Protein AF-A0A7S3PHR3-F1 (afdb_monomer_lite)

Organism: NCBI:txid215587

Radius of gyration: 32.88 Å; chains: 1; bounding box: 65×72×123 Å

Sequence (255 aa):
VNKTEEPANAVTTTEKSPSTEQEEEAPETETISIPSVSIEFPTEGMAVADTFEVKLQILTDENITRFKKLFDNAFMCLSMDDAPSTCWPIFEERYFPKFSNVQPGAHRLIAELSHPNDGTIIKGTSFGIRNFWVHDKTEGLVPMNLVDPSDGSTAFSEEMMKSVEEQRVIQDSEEDQRLETVQRTTREPSKSQVILHIAVNGESQTLPIFKDDDYTLKAADFCYENKIRESSCVDQVLKQINNEWGKKPQLEFIS

pLDDT: mean 75.47, std 21.48, range [36.22, 97.88]

Foldseek 3Di:
DDDDDDDDDDDDDDDDDDDPPPPPPPPDPPPADQKAKEWPPPAAAAEDAQKDFIDMDIDGPDDPVVCCVQCVQKWKWKDKPPPDTDTDRPPPPPDGPMGHRHDFDKMKMWIFMAHRPPRHTDPPSTPDIGIYGYDDPPPDDDDPPPDPPPPDDPPDDPVVVPPPPPPPPPDPDPDPPDDPDPDDDDDDDPFDKDWDFDQDPNHTDTQIDGPPDDLQVSQVVVCVVSVPPDPCSSVVSVVSVCVVVVPDDPPDPPD

Structure (mmCIF, N/CA/C/O backbone):
data_AF-A0A7S3PHR3-F1
#
_entry.id   AF-A0A7S3PHR3-F1
#
loop_
_atom_site.group_PDB
_atom_site.id
_atom_site.type_symbol
_atom_site.label_atom_id
_atom_site.label_alt_id
_atom_site.label_comp_id
_atom_site.label_asym_id
_atom_site.label_entity_id
_atom_site.label_seq_id
_atom_site.pdbx_PDB_ins_code
_atom_site.Cartn_x
_atom_site.Cartn_y
_atom_site.Cartn_z
_atom_site.occupancy
_atom_site.B_iso_or_equiv
_atom_site.auth_seq_id
_atom_site.auth_comp_id
_atom_site.auth_asym_id
_atom_site.auth_atom_id
_atom_site.pdbx_PDB_model_num
ATOM 1 N N . VAL A 1 1 ? -10.220 -37.895 74.918 1.00 40.97 1 VAL 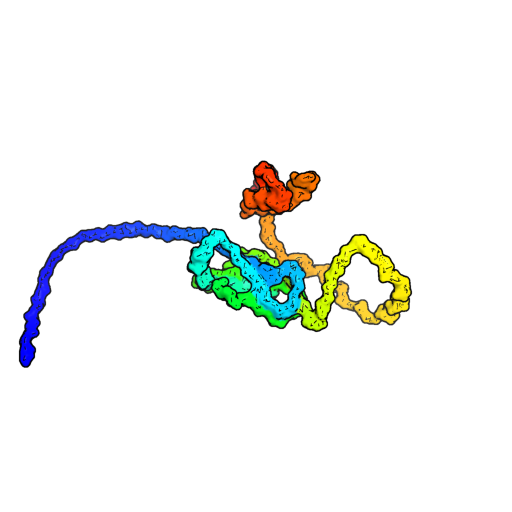A N 1
ATOM 2 C CA . VAL A 1 1 ? -10.239 -36.532 75.497 1.00 40.97 1 VAL A CA 1
ATOM 3 C C . VAL A 1 1 ? -11.149 -35.702 74.617 1.00 40.97 1 VAL A C 1
ATOM 5 O O . VAL A 1 1 ? -10.859 -35.686 73.434 1.00 40.97 1 VAL A O 1
ATOM 8 N N . ASN A 1 2 ? -12.194 -35.085 75.185 1.00 39.31 2 ASN A N 1
ATOM 9 C CA . ASN A 1 2 ? -13.110 -34.100 74.572 1.00 39.31 2 ASN A CA 1
ATOM 10 C C . ASN A 1 2 ? -13.902 -34.588 73.317 1.00 39.31 2 ASN A C 1
ATOM 12 O O . ASN A 1 2 ? -13.315 -35.120 72.387 1.00 39.31 2 ASN A O 1
ATOM 16 N N . LYS A 1 3 ? -15.244 -34.548 73.217 1.00 42.31 3 LYS A N 1
ATOM 17 C CA . LYS A 1 3 ? -16.308 -33.819 73.951 1.00 42.31 3 LYS A CA 1
ATOM 18 C C . LYS A 1 3 ? -16.268 -32.304 73.659 1.00 42.31 3 LYS A C 1
ATOM 20 O O . LYS A 1 3 ? -15.319 -31.660 74.086 1.00 42.31 3 LYS A O 1
ATOM 25 N N . THR A 1 4 ? -17.220 -31.684 72.957 1.00 42.06 4 THR A N 1
ATOM 26 C CA . THR A 1 4 ? -18.375 -32.236 72.201 1.00 42.06 4 THR A CA 1
ATOM 27 C C . THR A 1 4 ? -18.646 -31.309 70.983 1.00 42.06 4 THR A C 1
ATOM 29 O O . THR A 1 4 ? -17.664 -31.055 70.298 1.00 42.06 4 THR A O 1
ATOM 32 N N . GLU A 1 5 ? -19.799 -30.744 70.579 1.00 42.31 5 GLU A N 1
ATOM 33 C CA . GLU A 1 5 ? -21.231 -30.701 70.976 1.00 42.31 5 GLU A CA 1
ATOM 34 C C . GLU A 1 5 ? -22.029 -30.231 69.716 1.00 42.31 5 GLU A C 1
ATOM 36 O O . GLU A 1 5 ? -21.463 -29.515 68.891 1.00 42.31 5 GLU A O 1
ATOM 41 N N . GLU A 1 6 ? -23.305 -30.605 69.537 1.00 42.66 6 GLU A N 1
ATOM 42 C CA . GLU A 1 6 ? -24.236 -29.962 68.566 1.00 42.66 6 GLU A CA 1
ATOM 43 C C . GLU A 1 6 ? -24.976 -28.809 69.292 1.00 42.66 6 GLU A C 1
ATOM 45 O O . GLU A 1 6 ? -25.065 -28.869 70.524 1.00 42.66 6 GLU A O 1
ATOM 50 N N . PRO A 1 7 ? -25.495 -27.759 68.614 1.00 56.81 7 PRO A N 1
ATOM 51 C CA . PRO A 1 7 ? -26.847 -27.885 68.041 1.00 56.81 7 PRO A CA 1
ATOM 52 C C . PRO A 1 7 ? -27.133 -27.032 66.782 1.00 56.81 7 PRO A C 1
ATOM 54 O O . PRO A 1 7 ? -26.445 -26.058 66.472 1.00 56.81 7 PRO A O 1
ATOM 57 N N . ALA A 1 8 ? -28.247 -27.335 66.113 1.00 47.81 8 ALA A N 1
ATOM 58 C CA . ALA A 1 8 ? -28.900 -26.419 65.176 1.00 47.81 8 ALA A CA 1
ATOM 59 C C . ALA A 1 8 ? -29.393 -25.111 65.839 1.00 47.81 8 ALA A C 1
ATOM 61 O O . ALA A 1 8 ? -29.715 -25.076 67.028 1.00 47.81 8 ALA A O 1
ATOM 62 N N . ASN A 1 9 ? -29.569 -24.056 65.036 1.00 50.53 9 ASN A N 1
ATOM 63 C CA . ASN A 1 9 ? -30.457 -22.942 65.373 1.00 50.53 9 ASN A CA 1
ATOM 64 C C . ASN A 1 9 ? -31.146 -22.404 64.106 1.00 50.53 9 ASN A C 1
ATOM 66 O O . ASN A 1 9 ? -30.584 -22.479 63.014 1.00 50.53 9 ASN A O 1
ATOM 70 N N . ALA A 1 10 ? -32.369 -21.901 64.252 1.00 43.56 10 ALA A N 1
ATOM 71 C CA . ALA A 1 10 ? -33.203 -21.397 63.157 1.00 43.56 10 ALA A CA 1
ATOM 72 C C . ALA A 1 10 ? -33.505 -19.896 63.354 1.00 43.56 10 ALA A C 1
ATOM 74 O O . ALA A 1 10 ? -32.878 -19.257 64.194 1.00 43.56 10 ALA A O 1
ATOM 75 N N . VAL A 1 11 ? -34.532 -19.390 62.651 1.00 44.72 11 VAL A N 1
ATOM 76 C CA . VAL A 1 11 ? -35.142 -18.043 62.768 1.00 44.72 11 VAL A CA 1
ATOM 77 C C . VAL A 1 11 ? -34.376 -16.922 62.037 1.00 44.72 11 VAL A C 1
ATOM 79 O O . VAL A 1 11 ? -33.156 -16.888 62.113 1.00 44.72 11 VAL A O 1
ATOM 82 N N . THR A 1 12 ? -34.967 -15.908 61.377 1.00 38.94 12 THR A N 1
ATOM 83 C CA . THR A 1 12 ? -36.243 -15.635 60.635 1.00 38.94 12 THR A CA 1
ATOM 84 C C . THR A 1 12 ? -36.097 -14.187 60.085 1.00 38.94 12 THR A C 1
ATOM 86 O O . THR A 1 12 ? -35.258 -13.456 60.607 1.00 38.94 12 THR A O 1
ATOM 89 N N . THR A 1 13 ? -36.966 -13.717 59.162 1.00 38.09 13 THR A N 1
ATOM 90 C CA . THR A 1 13 ? -37.233 -12.274 58.837 1.00 38.09 13 THR A CA 1
ATOM 91 C C . THR A 1 13 ? -36.079 -11.481 58.175 1.00 38.09 13 THR A C 1
ATOM 93 O O . THR A 1 13 ? -34.918 -11.725 58.462 1.00 38.09 13 THR A O 1
ATOM 96 N N . THR A 1 14 ? -36.282 -10.494 57.290 1.00 36.34 14 THR A N 1
ATOM 97 C CA . THR A 1 14 ? -37.397 -10.107 56.385 1.00 36.34 14 THR A CA 1
ATOM 98 C C . THR A 1 14 ? -36.837 -9.142 55.328 1.00 36.34 14 THR A C 1
ATOM 100 O O . THR A 1 14 ? -35.841 -8.489 55.612 1.00 36.34 14 THR A O 1
ATOM 103 N N . GLU A 1 15 ? -37.576 -8.926 54.225 1.00 39.03 15 GLU A N 1
ATOM 104 C CA . GLU A 1 15 ? -37.559 -7.663 53.443 1.00 39.03 15 GLU A CA 1
ATOM 105 C C . GLU A 1 15 ? -36.224 -7.282 52.724 1.00 39.03 15 GLU A C 1
ATOM 107 O O . GLU A 1 15 ? -35.173 -7.842 52.997 1.00 39.03 15 GLU A O 1
ATOM 112 N N . LYS A 1 16 ? -36.155 -6.353 51.751 1.00 36.22 16 LYS A N 1
ATOM 113 C CA . LYS A 1 16 ? -37.129 -5.852 50.748 1.00 36.22 16 LYS A CA 1
ATOM 114 C C . LYS A 1 16 ? -36.429 -4.873 49.798 1.00 36.22 16 LYS A C 1
ATOM 116 O O . LYS A 1 16 ? -35.860 -3.897 50.274 1.00 36.22 16 LYS A O 1
ATOM 121 N N . SER A 1 17 ? -36.619 -5.060 48.486 1.00 46.22 17 SER A N 1
ATOM 122 C CA . SER A 1 17 ? -36.228 -4.112 47.421 1.00 46.22 17 SER A CA 1
ATOM 123 C C . SER A 1 17 ? -34.711 -3.834 47.283 1.00 46.22 17 SER A C 1
ATOM 125 O O . SER A 1 17 ? -33.935 -4.189 48.168 1.00 46.22 17 SER A O 1
ATOM 127 N N . PRO A 1 18 ? -34.269 -3.185 46.186 1.00 45.28 18 PRO A N 1
ATOM 128 C CA . PRO A 1 18 ? -35.003 -2.867 44.960 1.00 45.28 18 PRO A CA 1
ATOM 129 C C . PRO A 1 18 ? -34.651 -3.796 43.789 1.00 45.28 18 PRO A C 1
ATOM 131 O O . PRO A 1 18 ? -33.534 -4.288 43.664 1.00 45.28 18 PRO A O 1
ATOM 134 N N . SER A 1 19 ? -35.604 -3.966 42.874 1.00 43.66 19 SER A N 1
ATOM 135 C CA . SER A 1 19 ? -35.285 -4.262 41.481 1.00 43.66 19 SER A CA 1
ATOM 136 C C . SER A 1 19 ? -34.723 -2.987 40.857 1.00 43.66 19 SER A C 1
ATOM 138 O O . SER A 1 19 ? -35.486 -2.085 40.515 1.00 43.66 19 SER A O 1
ATOM 140 N N . THR A 1 20 ? -33.400 -2.885 40.748 1.00 42.62 20 THR A N 1
ATOM 141 C CA . THR A 1 20 ? -32.795 -1.890 39.860 1.00 42.62 20 THR A CA 1
ATOM 142 C C . THR A 1 20 ? -33.122 -2.309 38.435 1.00 42.62 20 THR A C 1
ATOM 144 O O . THR A 1 20 ? -32.567 -3.287 37.938 1.00 42.62 20 THR A O 1
ATOM 147 N N . GLU A 1 21 ? -34.025 -1.581 37.785 1.00 47.12 21 GLU A N 1
ATOM 148 C CA . GLU A 1 21 ? -34.061 -1.541 36.328 1.00 47.12 21 GLU A CA 1
ATOM 149 C C . GLU A 1 21 ? -32.729 -0.923 35.892 1.00 47.12 21 GLU A C 1
ATOM 151 O O . GLU A 1 21 ? -32.537 0.289 35.969 1.00 47.12 21 GLU A O 1
ATOM 156 N N . GLN A 1 22 ? -31.762 -1.772 35.531 1.00 42.81 22 GLN A N 1
ATOM 157 C CA . GLN A 1 22 ? -30.646 -1.315 34.719 1.00 42.81 22 GLN A CA 1
ATOM 158 C C . GLN A 1 22 ? -31.239 -0.974 33.361 1.00 42.81 22 GLN A C 1
ATOM 160 O O . GLN A 1 22 ? -31.569 -1.863 32.580 1.00 42.81 22 GLN A O 1
ATOM 165 N N . GLU A 1 23 ? -31.417 0.323 33.140 1.00 51.56 23 GLU A N 1
ATOM 166 C CA . GLU A 1 23 ? -31.621 0.899 31.823 1.00 51.56 23 GLU A CA 1
ATOM 167 C C . GLU A 1 23 ? -30.463 0.405 30.948 1.00 51.56 23 GLU A C 1
ATOM 169 O O . GLU A 1 23 ? -29.298 0.729 31.186 1.00 51.56 23 GLU A O 1
ATOM 174 N N . GLU A 1 24 ? -30.776 -0.517 30.036 1.00 52.16 24 GLU A N 1
ATOM 175 C CA . GLU A 1 24 ? -29.801 -1.161 29.161 1.00 52.16 24 GLU A CA 1
ATOM 176 C C . GLU A 1 24 ? -29.388 -0.130 28.109 1.00 52.16 24 GLU A C 1
ATOM 178 O O . GLU A 1 24 ? -29.974 -0.062 27.028 1.00 52.16 24 GLU A O 1
ATOM 183 N N . GLU A 1 25 ? -28.421 0.722 28.472 1.00 50.22 25 GLU A N 1
ATOM 184 C CA . GLU A 1 25 ? -27.743 1.634 27.553 1.00 50.22 25 GLU A CA 1
ATOM 185 C C . GLU A 1 25 ? -27.244 0.808 26.365 1.00 50.22 25 GLU A C 1
ATOM 187 O O . GLU A 1 25 ? -26.255 0.074 26.460 1.00 50.22 25 GLU A O 1
ATOM 192 N N . ALA A 1 26 ? -27.983 0.887 25.254 1.00 52.28 26 ALA A N 1
ATOM 193 C CA . ALA A 1 26 ? -27.631 0.204 24.024 1.00 52.28 26 ALA A CA 1
ATOM 194 C C . ALA A 1 26 ? -26.200 0.626 23.665 1.00 52.28 26 ALA A C 1
ATOM 196 O O . ALA A 1 26 ? -25.944 1.831 23.607 1.00 52.28 26 ALA A O 1
ATOM 197 N N . PRO A 1 27 ? -25.267 -0.327 23.478 1.00 56.09 27 PRO A N 1
ATOM 198 C CA . PRO A 1 27 ? -23.844 -0.025 23.471 1.00 56.09 27 PRO A CA 1
ATOM 199 C C . PRO A 1 27 ? -23.550 1.029 22.411 1.00 56.09 27 PRO A C 1
ATOM 201 O O . PRO A 1 27 ? -23.819 0.795 21.229 1.00 56.09 27 PRO A O 1
ATOM 204 N N . GLU A 1 28 ? -23.022 2.183 22.840 1.00 51.31 28 GLU A N 1
ATOM 205 C CA . GLU A 1 28 ? -22.656 3.268 21.933 1.00 51.31 28 GLU A CA 1
ATOM 206 C C . GLU A 1 28 ? -21.732 2.698 20.859 1.00 51.31 28 GLU A C 1
ATOM 208 O O . GLU A 1 28 ? -20.619 2.247 21.138 1.00 51.31 28 GLU A O 1
ATOM 213 N N . THR A 1 29 ? -22.220 2.651 19.619 1.00 50.69 29 THR A N 1
ATOM 214 C CA . THR A 1 29 ? -21.484 2.041 18.517 1.00 50.69 29 THR A CA 1
ATOM 215 C C . THR A 1 29 ? -20.348 2.976 18.124 1.00 50.69 29 THR A C 1
ATOM 217 O O . THR A 1 29 ? -20.534 3.822 17.249 1.00 50.69 29 THR A O 1
ATOM 220 N N . GLU A 1 30 ? -19.197 2.852 18.797 1.00 59.78 30 GLU A N 1
ATOM 221 C CA . GLU A 1 30 ? -17.991 3.633 18.514 1.00 59.78 30 GLU A CA 1
ATOM 222 C C . GLU A 1 30 ? -17.688 3.580 17.008 1.00 59.78 30 GLU A C 1
ATOM 224 O O . GLU A 1 30 ? -17.259 2.555 16.472 1.00 59.78 30 GLU A O 1
ATOM 229 N N . THR A 1 31 ? -17.915 4.694 16.309 1.00 64.06 31 THR A N 1
ATOM 230 C CA . THR A 1 31 ? -17.649 4.820 14.874 1.00 64.06 31 THR A CA 1
ATOM 231 C C . THR A 1 31 ? -16.149 5.000 14.654 1.00 64.06 31 THR A C 1
ATOM 233 O O . THR A 1 31 ? -15.659 6.116 14.485 1.00 64.06 31 THR A O 1
ATOM 236 N N . ILE A 1 32 ? -15.415 3.893 14.727 1.00 70.12 32 ILE A N 1
ATOM 237 C CA . ILE A 1 32 ? -13.966 3.825 14.517 1.00 70.12 32 ILE A CA 1
ATOM 238 C C . ILE A 1 32 ? -13.649 4.182 13.055 1.00 70.12 32 ILE A C 1
ATOM 240 O O . ILE A 1 32 ? -14.209 3.576 12.139 1.00 70.12 32 ILE A O 1
ATOM 244 N N . SER A 1 33 ? -12.741 5.141 12.831 1.00 82.69 33 SER A N 1
ATOM 245 C CA . SER A 1 33 ? -12.243 5.446 11.478 1.00 82.69 33 SER A CA 1
ATOM 246 C C . SER A 1 33 ? -11.447 4.250 10.944 1.00 82.69 33 SER A C 1
ATOM 248 O O . SER A 1 33 ? -10.570 3.724 11.636 1.00 82.69 33 SER A O 1
ATOM 250 N N . ILE A 1 34 ? -11.755 3.792 9.727 1.00 85.75 34 ILE A N 1
ATOM 251 C CA . ILE A 1 34 ? -11.068 2.642 9.129 1.00 85.75 34 ILE A CA 1
ATOM 252 C C . ILE A 1 34 ? -9.675 3.098 8.652 1.00 85.75 34 ILE A C 1
ATOM 254 O O . ILE A 1 34 ? -9.594 3.961 7.777 1.00 85.75 34 ILE A O 1
ATOM 258 N N . PRO A 1 35 ? -8.577 2.530 9.186 1.00 92.38 35 PRO A N 1
ATOM 259 C CA . PRO A 1 35 ? -7.219 2.865 8.763 1.00 92.38 35 PRO A CA 1
ATOM 260 C C . PRO A 1 35 ? -6.962 2.429 7.316 1.00 92.38 35 PRO A C 1
ATOM 262 O O . PRO A 1 35 ? -7.515 1.432 6.850 1.00 92.38 35 PRO A O 1
ATOM 265 N N . SER A 1 36 ? -6.051 3.116 6.630 1.00 93.31 36 SER A N 1
ATOM 266 C CA . SER A 1 36 ? -5.542 2.688 5.321 1.00 93.31 36 SER A CA 1
ATOM 267 C C . SER A 1 36 ? -4.054 2.344 5.375 1.00 93.31 36 SER A C 1
ATOM 269 O O . SER A 1 36 ? -3.326 2.806 6.254 1.00 93.31 36 SER A O 1
ATOM 271 N N . VAL A 1 37 ? -3.596 1.502 4.451 1.00 94.31 37 VAL A N 1
ATOM 272 C CA . VAL A 1 37 ? -2.201 1.067 4.332 1.00 94.31 37 VAL A CA 1
ATOM 273 C C . VAL A 1 37 ? -1.638 1.449 2.966 1.00 94.31 37 VAL A C 1
ATOM 275 O O . VAL A 1 37 ? -2.200 1.121 1.923 1.00 94.31 37 VAL A O 1
ATOM 278 N N . SER A 1 38 ? -0.511 2.152 2.988 1.00 93.81 38 SER A N 1
ATOM 279 C CA . SER A 1 38 ? 0.248 2.606 1.825 1.00 93.81 38 SER A CA 1
ATOM 280 C C . SER A 1 38 ? 1.579 1.860 1.733 1.00 93.81 38 SER A C 1
ATOM 282 O O . SER A 1 38 ? 2.124 1.407 2.742 1.00 93.81 38 SER A O 1
ATOM 284 N N . ILE A 1 39 ? 2.116 1.733 0.521 1.00 95.06 39 ILE A N 1
ATOM 285 C CA . ILE A 1 39 ? 3.397 1.074 0.248 1.00 95.06 39 ILE A CA 1
ATOM 286 C C . ILE A 1 39 ? 4.431 2.148 -0.115 1.00 95.06 39 ILE A C 1
ATOM 288 O O . ILE A 1 39 ? 4.428 2.677 -1.227 1.00 95.06 39 ILE A O 1
ATOM 292 N N . GLU A 1 40 ? 5.331 2.452 0.821 1.00 94.00 40 GLU A N 1
ATOM 293 C CA . GLU A 1 40 ? 6.411 3.436 0.644 1.00 94.00 40 GLU A CA 1
ATOM 294 C C . GLU A 1 40 ? 7.542 2.925 -0.261 1.00 94.00 40 GLU A C 1
ATOM 296 O O . GLU A 1 40 ? 8.196 3.712 -0.946 1.00 94.00 40 GLU A O 1
ATOM 301 N N . PHE A 1 41 ? 7.817 1.616 -0.225 1.00 94.69 41 PHE A N 1
ATOM 302 C CA . PHE A 1 41 ? 8.864 0.989 -1.032 1.00 94.69 41 PHE A CA 1
ATOM 303 C C . PHE A 1 41 ? 8.402 -0.372 -1.582 1.00 94.69 41 PHE A C 1
ATOM 305 O O . PHE A 1 41 ? 7.922 -1.181 -0.781 1.00 94.69 41 PHE A O 1
ATOM 312 N N . PRO A 1 42 ? 8.607 -0.685 -2.882 1.00 96.19 42 PRO A N 1
ATOM 313 C CA . PRO A 1 42 ? 9.223 0.169 -3.916 1.00 96.19 42 PRO A CA 1
ATOM 314 C C . PRO A 1 42 ? 8.432 1.459 -4.213 1.00 96.19 42 PRO A C 1
ATOM 316 O O . PRO A 1 42 ? 7.351 1.658 -3.659 1.00 96.19 42 PRO A O 1
ATOM 319 N N . THR A 1 43 ? 8.965 2.346 -5.059 1.00 94.19 43 THR A N 1
ATOM 320 C CA . THR A 1 43 ? 8.249 3.533 -5.577 1.00 94.19 43 THR A CA 1
ATOM 321 C C . THR A 1 43 ? 7.676 3.272 -6.977 1.00 94.19 43 THR A C 1
ATOM 323 O O . THR A 1 43 ? 8.001 2.268 -7.608 1.00 94.19 43 THR A O 1
ATOM 326 N N . GLU A 1 44 ? 6.719 4.086 -7.440 1.00 94.81 44 GLU A N 1
ATOM 327 C CA . GLU A 1 44 ? 5.917 3.719 -8.619 1.00 94.81 44 GLU A CA 1
ATOM 328 C C . GLU A 1 44 ? 6.740 3.715 -9.910 1.00 94.81 44 GLU A C 1
ATOM 330 O O . GLU A 1 44 ? 7.470 4.662 -10.192 1.00 94.81 44 GLU A O 1
ATOM 335 N N . GLY A 1 45 ? 6.663 2.612 -10.661 1.00 93.19 45 GLY A N 1
ATOM 336 C CA . GLY A 1 45 ? 7.505 2.364 -11.832 1.00 93.19 45 GLY A CA 1
ATOM 337 C C . GLY A 1 45 ? 8.972 2.028 -11.521 1.00 93.19 45 GLY A C 1
ATOM 338 O O . GLY A 1 45 ? 9.743 1.815 -12.454 1.00 93.19 45 GLY A O 1
ATOM 339 N N . MET A 1 46 ? 9.380 1.952 -10.248 1.00 93.88 46 MET A N 1
ATOM 340 C CA . MET A 1 46 ? 10.766 1.668 -9.854 1.00 93.88 46 MET A CA 1
ATOM 341 C C . MET A 1 46 ? 11.223 0.271 -10.294 1.00 93.88 46 MET A C 1
ATOM 343 O O . MET A 1 46 ? 10.484 -0.701 -10.147 1.00 93.88 46 MET A O 1
ATOM 347 N N . ALA A 1 47 ? 12.475 0.158 -10.743 1.00 94.94 47 ALA A N 1
ATOM 348 C CA . ALA A 1 47 ? 13.163 -1.121 -10.896 1.00 94.94 47 ALA A CA 1
ATOM 349 C C . ALA A 1 47 ? 13.860 -1.539 -9.585 1.00 94.94 47 ALA A C 1
ATOM 351 O O . ALA A 1 47 ? 14.573 -0.739 -8.974 1.00 94.94 47 ALA A O 1
ATOM 352 N N . VAL A 1 48 ? 13.686 -2.795 -9.171 1.00 95.69 48 VAL A N 1
ATOM 353 C CA . VAL A 1 48 ? 14.346 -3.415 -8.008 1.00 95.69 48 VAL A CA 1
ATOM 354 C C . VAL A 1 48 ? 14.985 -4.755 -8.380 1.00 95.69 48 VAL A C 1
ATOM 356 O O . VAL A 1 48 ? 14.659 -5.351 -9.405 1.00 95.69 48 VAL A O 1
ATOM 359 N N . ALA A 1 49 ? 15.899 -5.241 -7.541 1.00 95.25 49 ALA A N 1
ATOM 360 C CA . ALA A 1 49 ? 16.454 -6.586 -7.671 1.00 95.25 49 ALA A CA 1
ATOM 361 C C . ALA A 1 49 ? 15.418 -7.659 -7.290 1.00 95.25 49 ALA A C 1
ATOM 363 O O . ALA A 1 49 ? 14.473 -7.379 -6.557 1.00 95.25 49 ALA A O 1
ATOM 364 N N . ASP A 1 50 ? 15.656 -8.913 -7.685 1.00 94.94 50 ASP A N 1
ATOM 365 C CA . ASP A 1 50 ? 14.797 -10.079 -7.392 1.00 94.94 50 ASP A CA 1
ATOM 366 C C . ASP A 1 50 ? 14.543 -10.379 -5.898 1.00 94.94 50 ASP A C 1
ATOM 368 O O . ASP A 1 50 ? 13.757 -11.264 -5.550 1.00 94.94 50 ASP A O 1
ATOM 372 N N . THR A 1 51 ? 15.257 -9.683 -5.015 1.00 95.19 51 THR A N 1
ATOM 373 C CA . THR A 1 51 ? 15.249 -9.857 -3.568 1.00 95.19 51 THR A CA 1
ATOM 374 C C . THR A 1 51 ? 15.205 -8.484 -2.912 1.00 95.19 51 THR A C 1
ATOM 376 O O . THR A 1 51 ? 16.210 -7.772 -2.878 1.00 95.19 51 THR A O 1
ATOM 379 N N . PHE A 1 52 ? 14.042 -8.114 -2.380 1.00 95.12 52 PHE A N 1
ATOM 380 C CA . PHE A 1 52 ? 13.767 -6.783 -1.843 1.00 95.12 52 PHE A CA 1
ATOM 381 C C . PHE A 1 52 ? 12.862 -6.849 -0.607 1.00 95.12 52 PHE A C 1
ATOM 383 O O . PHE A 1 52 ? 12.130 -7.813 -0.387 1.00 95.12 52 PHE A O 1
ATOM 390 N N . GLU A 1 53 ? 12.930 -5.811 0.217 1.00 95.44 53 GLU A N 1
ATOM 391 C CA . GLU A 1 53 ? 12.071 -5.615 1.387 1.00 95.44 53 GLU A CA 1
ATOM 392 C C . GLU A 1 53 ? 11.015 -4.565 1.046 1.00 95.44 53 GLU A C 1
ATOM 394 O O . GLU A 1 53 ? 11.345 -3.542 0.452 1.00 95.44 53 GLU A O 1
ATOM 399 N N . VAL A 1 54 ? 9.756 -4.808 1.404 1.00 94.62 54 VAL A N 1
ATOM 400 C CA . VAL A 1 54 ? 8.642 -3.876 1.203 1.00 94.62 54 VAL A CA 1
ATOM 401 C C . VAL A 1 54 ? 8.489 -3.002 2.444 1.00 94.62 54 VAL A C 1
ATOM 403 O O . VAL A 1 54 ? 8.482 -3.504 3.569 1.00 94.62 54 VAL A O 1
ATOM 406 N N . LYS A 1 55 ? 8.339 -1.689 2.246 1.00 93.31 55 LYS A N 1
ATOM 407 C CA . LYS A 1 55 ? 8.032 -0.746 3.332 1.00 93.31 55 LYS A CA 1
ATOM 408 C C . LYS A 1 55 ? 6.583 -0.315 3.253 1.00 93.31 55 LYS A C 1
ATOM 410 O O . LYS A 1 55 ? 6.099 0.031 2.177 1.00 93.31 55 LYS A O 1
ATOM 415 N N . LEU A 1 56 ? 5.923 -0.330 4.403 1.00 92.06 56 LEU A N 1
ATOM 416 C CA . LEU A 1 56 ? 4.503 -0.056 4.548 1.00 92.06 56 LEU A CA 1
ATOM 417 C C . LEU A 1 56 ? 4.292 1.040 5.587 1.00 92.06 56 LEU A C 1
ATOM 419 O O . LEU A 1 56 ? 4.977 1.075 6.608 1.00 92.06 56 LEU A O 1
ATOM 423 N N . GLN A 1 57 ? 3.307 1.890 5.334 1.00 91.31 57 GLN A N 1
ATOM 424 C CA . GLN A 1 57 ? 2.882 2.966 6.217 1.00 91.31 57 GLN A CA 1
ATOM 425 C C . GLN A 1 57 ? 1.384 2.814 6.471 1.00 91.31 57 GLN A C 1
ATOM 427 O O . GLN A 1 57 ? 0.623 2.600 5.530 1.00 91.31 57 GLN A O 1
ATOM 432 N N . ILE A 1 58 ? 0.951 2.924 7.727 1.00 91.81 58 ILE A N 1
ATOM 433 C CA . ILE A 1 58 ? -0.476 2.988 8.063 1.00 91.81 58 ILE A CA 1
ATOM 434 C C . ILE A 1 58 ? -0.861 4.444 8.290 1.00 91.81 58 ILE A C 1
ATOM 436 O O . ILE A 1 58 ? -0.217 5.151 9.064 1.00 91.81 58 ILE A O 1
ATOM 440 N N . LEU A 1 59 ? -1.927 4.862 7.618 1.00 91.31 59 LEU A N 1
ATOM 441 C CA . LEU A 1 59 ? -2.549 6.170 7.732 1.00 91.31 59 LEU A CA 1
ATOM 442 C C . LEU A 1 59 ? -3.854 6.012 8.519 1.00 91.31 59 LEU A C 1
ATOM 444 O O . LEU A 1 59 ? -4.722 5.216 8.151 1.00 91.31 59 LEU A O 1
ATOM 448 N N . THR A 1 60 ? -3.982 6.742 9.624 1.00 90.56 60 THR A N 1
ATOM 449 C CA . THR A 1 60 ? -5.171 6.725 10.482 1.00 90.56 60 THR A CA 1
ATOM 450 C C . THR A 1 60 ? -5.306 8.046 11.233 1.00 90.56 60 THR A C 1
ATOM 452 O O . THR A 1 60 ? -4.306 8.619 11.667 1.00 90.56 60 THR A O 1
ATOM 455 N N . ASP A 1 61 ? -6.544 8.509 11.398 1.00 89.44 61 ASP A N 1
ATOM 456 C CA . ASP A 1 61 ? -6.883 9.709 12.177 1.00 89.44 61 ASP A CA 1
ATOM 457 C C . ASP A 1 61 ? -6.932 9.422 13.691 1.00 89.44 61 ASP A C 1
ATOM 459 O O . ASP A 1 61 ? -6.988 10.334 14.518 1.00 89.44 61 ASP A O 1
ATOM 463 N N . GLU A 1 62 ? -6.928 8.139 14.067 1.00 88.94 62 GLU A N 1
ATOM 464 C CA . GLU A 1 62 ? -6.993 7.686 15.452 1.00 88.94 62 GLU A CA 1
ATOM 465 C C . GLU A 1 62 ? -5.686 7.944 16.209 1.00 88.94 62 GLU A C 1
ATOM 467 O O . GLU A 1 62 ? -4.577 7.807 15.687 1.00 88.94 62 GLU A O 1
ATOM 472 N N . ASN A 1 63 ? -5.793 8.238 17.509 1.00 90.69 63 ASN A N 1
ATOM 473 C CA . ASN A 1 63 ? -4.606 8.335 18.353 1.00 90.69 63 ASN A CA 1
ATOM 474 C C . ASN A 1 63 ? -3.854 6.994 18.358 1.00 90.69 63 ASN A C 1
ATOM 476 O O . ASN A 1 63 ? -4.460 5.961 18.637 1.00 90.69 63 ASN A O 1
ATOM 480 N N . ILE A 1 64 ? -2.530 7.015 18.161 1.00 88.31 64 ILE A N 1
ATOM 481 C CA . ILE A 1 64 ? -1.665 5.819 18.099 1.00 88.31 64 ILE A CA 1
ATOM 482 C C . ILE A 1 64 ? -1.921 4.841 19.263 1.00 88.31 64 ILE A C 1
ATOM 484 O O . ILE A 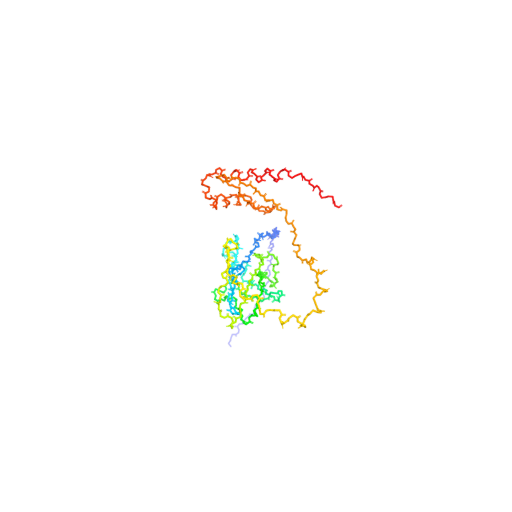1 64 ? -1.866 3.631 19.067 1.00 88.31 64 ILE A O 1
ATOM 488 N N . THR A 1 65 ? -2.248 5.335 20.461 1.00 91.00 65 THR A N 1
ATOM 489 C CA . THR A 1 65 ? -2.564 4.503 21.638 1.00 91.00 65 THR A CA 1
ATOM 490 C C . THR A 1 65 ? -3.909 3.779 21.510 1.00 91.00 65 THR A C 1
ATOM 492 O O . THR A 1 65 ? -4.022 2.621 21.904 1.00 91.00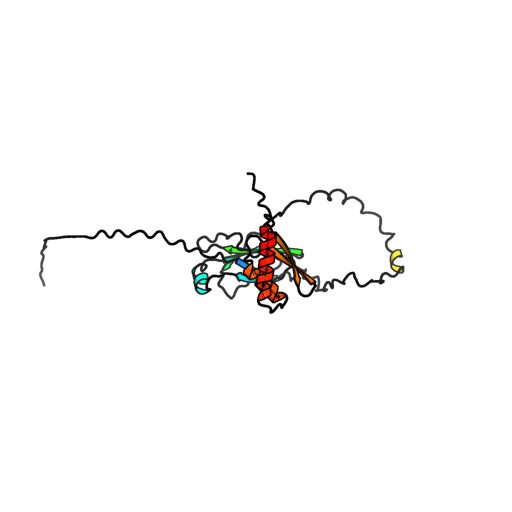 65 THR A O 1
ATOM 495 N N . ARG A 1 66 ? -4.931 4.443 20.946 1.00 90.56 66 ARG A N 1
ATOM 496 C CA . ARG A 1 66 ? -6.252 3.853 20.667 1.00 90.56 66 ARG A CA 1
ATOM 497 C C . ARG A 1 66 ? -6.163 2.908 19.472 1.00 90.56 66 ARG A C 1
ATOM 499 O O . ARG A 1 66 ? -6.608 1.773 19.587 1.00 90.56 66 ARG A O 1
ATOM 506 N N . PHE A 1 67 ? -5.474 3.305 18.401 1.00 91.00 67 PHE A N 1
ATOM 507 C CA . PHE A 1 67 ? -5.179 2.442 17.255 1.00 91.00 67 PHE A CA 1
ATOM 508 C C . PHE A 1 67 ? -4.454 1.148 17.676 1.00 91.00 67 PHE A C 1
ATOM 510 O O . PHE A 1 67 ? -4.940 0.060 17.379 1.00 91.00 67 PHE A O 1
ATOM 517 N N . LYS A 1 68 ? -3.374 1.243 18.471 1.00 91.56 68 LYS A N 1
ATOM 518 C CA . LYS A 1 68 ? -2.652 0.075 19.023 1.00 91.56 68 LYS A CA 1
ATOM 519 C C . LYS A 1 68 ? -3.497 -0.829 19.926 1.00 91.56 68 LYS A C 1
ATOM 521 O O . LYS A 1 68 ? -3.134 -1.985 20.088 1.00 91.56 68 LYS A O 1
ATOM 526 N N . LYS A 1 69 ? -4.589 -0.325 20.515 1.00 91.81 69 LYS A N 1
ATOM 527 C CA . LYS A 1 69 ? -5.537 -1.117 21.319 1.00 91.81 69 LYS A CA 1
ATOM 528 C C . LYS A 1 69 ? -6.637 -1.757 20.462 1.00 91.81 69 LYS A C 1
ATOM 530 O O . LYS A 1 69 ? -7.084 -2.847 20.783 1.00 91.81 69 LYS A O 1
ATOM 535 N N . LEU A 1 70 ? -7.102 -1.068 19.418 1.00 91.31 70 LEU A N 1
ATOM 536 C CA . LEU A 1 70 ? -8.182 -1.539 18.545 1.00 91.31 70 LEU A CA 1
ATOM 537 C C . LEU A 1 70 ? -7.700 -2.551 17.498 1.00 91.31 70 LEU A C 1
ATOM 539 O O . LEU A 1 70 ? -8.461 -3.429 17.120 1.00 91.31 70 LEU A O 1
ATOM 543 N N . PHE A 1 71 ? -6.451 -2.432 17.041 1.00 92.44 71 PHE A N 1
ATOM 544 C CA . PHE A 1 71 ? -5.854 -3.261 15.988 1.00 92.44 71 PHE A CA 1
ATOM 545 C C . PHE A 1 71 ? -4.723 -4.162 16.518 1.00 92.44 71 PHE A C 1
ATOM 547 O O . PHE A 1 71 ? -3.834 -4.554 15.767 1.00 92.44 71 PHE A O 1
ATOM 554 N N . ASP A 1 72 ? -4.734 -4.487 17.814 1.00 92.00 72 ASP A N 1
ATOM 555 C CA . ASP A 1 72 ? -3.675 -5.249 18.497 1.00 92.00 72 ASP A CA 1
ATOM 556 C C . ASP A 1 72 ? -3.434 -6.646 17.890 1.00 92.00 72 ASP A C 1
ATOM 558 O O . ASP A 1 72 ? -2.288 -7.078 17.770 1.00 92.00 72 ASP A O 1
ATOM 562 N N . ASN A 1 73 ? -4.507 -7.306 17.447 1.00 92.75 73 ASN A N 1
ATOM 563 C CA . ASN A 1 73 ? -4.514 -8.611 16.779 1.00 92.75 73 ASN A CA 1
ATOM 564 C C . ASN A 1 73 ? -4.683 -8.511 15.246 1.00 92.75 73 ASN A C 1
ATOM 566 O O . ASN A 1 73 ? -5.015 -9.501 14.594 1.00 92.75 73 ASN A O 1
ATOM 570 N N . ALA A 1 74 ? -4.491 -7.329 14.650 1.00 94.12 74 ALA A N 1
ATOM 571 C CA . ALA A 1 74 ? -4.591 -7.138 13.203 1.00 94.12 74 ALA A CA 1
ATOM 572 C C . ALA A 1 74 ? -3.232 -7.249 12.486 1.00 94.12 74 ALA A C 1
ATOM 574 O O . ALA A 1 74 ? -2.160 -6.994 13.043 1.00 94.12 74 ALA A O 1
ATOM 575 N N . PHE A 1 75 ? -3.299 -7.615 11.207 1.00 94.94 75 PHE A N 1
ATOM 576 C CA . PHE A 1 75 ? -2.152 -7.919 10.361 1.00 94.94 75 PHE A CA 1
ATOM 577 C C . PHE A 1 75 ? -2.136 -7.041 9.101 1.00 94.94 75 PHE A C 1
ATOM 579 O O . PHE A 1 75 ? -3.178 -6.667 8.565 1.00 94.94 75 PHE A O 1
ATOM 586 N N . MET A 1 76 ? -0.938 -6.752 8.598 1.00 93.94 76 MET A N 1
ATOM 587 C CA . MET A 1 76 ? -0.693 -6.157 7.285 1.00 93.94 76 MET A CA 1
ATOM 588 C C . MET A 1 76 ? -0.556 -7.285 6.267 1.00 93.94 76 MET A C 1
ATOM 590 O O . MET A 1 76 ? 0.359 -8.100 6.381 1.00 93.94 76 MET A O 1
ATOM 594 N N . CYS A 1 77 ? -1.452 -7.346 5.289 1.00 95.62 77 CYS A N 1
ATOM 595 C CA . CYS A 1 77 ? -1.503 -8.393 4.276 1.00 95.62 77 CYS A CA 1
ATOM 596 C C . CYS A 1 77 ? -1.023 -7.864 2.918 1.00 95.62 77 CYS A C 1
ATOM 598 O O . CYS A 1 77 ? -1.541 -6.862 2.432 1.00 95.62 77 CYS A O 1
ATOM 600 N N . LEU A 1 78 ? -0.064 -8.549 2.288 1.00 95.94 78 LEU A N 1
ATOM 601 C CA . LEU A 1 78 ? 0.425 -8.243 0.940 1.00 95.94 78 LEU A CA 1
ATOM 602 C C . LEU A 1 78 ? 0.052 -9.339 -0.053 1.00 95.94 78 LEU A C 1
ATOM 604 O O . LEU A 1 78 ? 0.351 -10.511 0.178 1.00 95.94 78 LEU A O 1
ATOM 608 N N . SER A 1 79 ? -0.520 -8.933 -1.183 1.00 96.00 79 SER A N 1
ATOM 609 C CA . SER A 1 79 ? -0.653 -9.745 -2.394 1.00 96.00 79 SER A CA 1
ATOM 610 C C . SER A 1 79 ? 0.302 -9.212 -3.467 1.00 96.00 79 SER A C 1
ATOM 612 O O . SER A 1 79 ? 0.543 -8.006 -3.545 1.00 96.00 79 SER A O 1
ATOM 614 N N . MET A 1 80 ? 0.853 -10.111 -4.282 1.00 96.81 80 MET A N 1
ATOM 615 C CA . MET A 1 80 ? 1.678 -9.790 -5.448 1.00 96.81 80 MET A CA 1
ATOM 616 C C . MET A 1 80 ? 1.110 -10.549 -6.649 1.00 96.81 80 MET A C 1
ATOM 618 O O . MET A 1 80 ? 0.882 -11.752 -6.545 1.00 96.81 80 MET A O 1
ATOM 622 N N . ASP A 1 81 ? 0.851 -9.855 -7.756 1.00 96.75 81 ASP A N 1
ATOM 623 C CA . ASP A 1 81 ? 0.351 -10.424 -9.021 1.00 96.75 81 ASP A CA 1
ATOM 624 C C . ASP A 1 81 ? -0.916 -11.298 -8.865 1.00 96.75 81 ASP A C 1
ATOM 626 O O . ASP A 1 81 ? -1.050 -12.356 -9.476 1.00 96.75 81 ASP A O 1
ATOM 630 N N . ASP A 1 82 ? -1.844 -10.854 -8.010 1.00 93.25 82 ASP A N 1
ATOM 631 C CA . ASP A 1 82 ? -3.088 -11.549 -7.628 1.00 93.25 82 ASP A CA 1
ATOM 632 C C . ASP A 1 82 ? -2.895 -12.914 -6.930 1.00 93.25 82 ASP A C 1
ATOM 634 O O . ASP A 1 82 ? -3.848 -13.680 -6.754 1.00 93.25 82 ASP A O 1
ATOM 638 N N . ALA A 1 83 ? -1.682 -13.210 -6.448 1.00 94.56 83 ALA A N 1
ATOM 639 C CA . ALA A 1 83 ? -1.429 -14.342 -5.562 1.00 94.56 83 ALA A CA 1
ATOM 640 C C . ALA A 1 83 ? -2.131 -14.174 -4.192 1.00 94.56 83 ALA A C 1
ATOM 642 O O . ALA A 1 83 ? -2.379 -13.043 -3.757 1.00 94.56 83 ALA A O 1
ATOM 643 N N . PRO A 1 84 ? -2.412 -15.273 -3.460 1.00 95.00 84 PRO A N 1
ATOM 644 C CA . PRO A 1 84 ? -3.004 -15.209 -2.124 1.00 95.00 84 PRO A CA 1
ATOM 645 C C . PRO A 1 84 ? -2.184 -14.347 -1.156 1.00 95.00 84 PRO A C 1
ATOM 647 O O . PRO A 1 84 ? -0.966 -14.506 -1.053 1.00 95.00 84 PRO A O 1
ATOM 650 N N . SER A 1 85 ? -2.858 -13.454 -0.429 1.00 94.56 85 SER A N 1
ATOM 651 C CA . SER A 1 85 ? -2.191 -12.507 0.463 1.00 94.56 85 SER A CA 1
ATOM 652 C C . SER A 1 85 ? -1.462 -13.207 1.615 1.00 94.56 85 SER A C 1
ATOM 654 O O . SER A 1 85 ? -2.032 -14.051 2.305 1.00 94.56 85 SER A O 1
ATOM 656 N N . THR A 1 86 ? -0.210 -12.818 1.858 1.00 94.88 86 THR A N 1
ATOM 657 C CA . THR A 1 86 ? 0.568 -13.209 3.049 1.00 94.88 86 THR A CA 1
ATOM 658 C C . THR A 1 86 ? 0.515 -12.074 4.068 1.00 94.88 86 THR A C 1
ATOM 660 O O . THR A 1 86 ? 0.530 -10.916 3.661 1.00 94.88 86 THR A O 1
ATOM 663 N N . CYS A 1 87 ? 0.430 -12.369 5.369 1.00 93.81 87 CYS A N 1
ATOM 664 C CA . CYS A 1 87 ? 0.152 -11.361 6.398 1.00 93.81 87 CYS A CA 1
ATOM 665 C C . CYS A 1 87 ? 1.180 -11.351 7.546 1.00 93.81 87 CYS A C 1
ATOM 667 O O . CYS A 1 87 ? 1.644 -12.409 7.973 1.00 93.81 87 CYS A O 1
ATOM 669 N N . TRP A 1 88 ? 1.494 -10.160 8.070 1.00 92.88 88 TRP A N 1
ATOM 670 C CA . TRP A 1 88 ? 2.462 -9.911 9.154 1.00 92.88 88 TRP A CA 1
ATOM 671 C C . TRP A 1 88 ? 1.860 -9.020 10.260 1.00 92.88 88 TRP A C 1
ATOM 673 O O . TRP A 1 88 ? 1.033 -8.168 9.938 1.00 92.88 88 TRP A O 1
ATOM 683 N N . PRO A 1 89 ? 2.235 -9.165 11.547 1.00 92.00 89 PRO A N 1
ATOM 684 C CA . PRO A 1 89 ? 1.695 -8.331 12.628 1.00 92.00 89 PRO A CA 1
ATOM 685 C C . PRO A 1 89 ? 2.021 -6.842 12.440 1.00 92.00 89 PRO A C 1
ATOM 687 O O . PRO A 1 89 ? 3.170 -6.494 12.172 1.00 92.00 89 PRO A O 1
ATOM 690 N N . ILE A 1 90 ? 1.041 -5.951 12.637 1.00 89.69 90 ILE A N 1
ATOM 691 C CA . ILE A 1 90 ? 1.211 -4.501 12.398 1.00 89.69 90 ILE A CA 1
ATOM 692 C C . ILE A 1 90 ? 2.316 -3.875 13.270 1.00 89.69 90 ILE A C 1
ATOM 694 O O . ILE A 1 90 ? 3.032 -2.979 12.826 1.00 89.69 90 ILE A O 1
ATOM 698 N N . PHE A 1 91 ? 2.440 -4.303 14.529 1.00 86.38 91 PHE A N 1
ATOM 699 C CA . PHE A 1 91 ? 3.246 -3.599 15.536 1.00 86.38 91 PHE A CA 1
ATOM 700 C C . PHE A 1 91 ? 4.626 -4.216 15.810 1.00 86.38 91 PHE A C 1
ATOM 702 O O . PHE A 1 91 ? 5.300 -3.811 16.759 1.00 86.38 91 PHE A O 1
ATOM 709 N N . GLU A 1 92 ? 5.083 -5.158 14.982 1.00 80.50 92 GLU A N 1
ATOM 710 C CA . GLU A 1 92 ? 6.427 -5.731 15.093 1.00 80.50 92 GLU A CA 1
ATOM 711 C C . GLU A 1 92 ? 7.451 -4.941 14.260 1.00 80.50 92 GLU A C 1
ATOM 713 O O . GLU A 1 92 ? 7.778 -5.292 13.128 1.00 80.50 92 GLU A O 1
ATOM 718 N N . GLU A 1 93 ? 8.026 -3.898 14.874 1.00 65.38 93 GLU A N 1
ATOM 719 C CA . GLU A 1 93 ? 9.009 -2.933 14.321 1.00 65.38 93 GLU A CA 1
ATOM 720 C C . GLU A 1 93 ? 10.318 -3.541 13.743 1.00 65.38 93 GLU A C 1
ATOM 722 O O . GLU A 1 93 ? 11.276 -2.822 13.459 1.00 65.38 93 GLU A O 1
ATOM 727 N N . ARG A 1 94 ? 10.412 -4.870 13.604 1.00 66.94 94 ARG A N 1
ATOM 728 C CA . ARG A 1 94 ? 11.606 -5.618 13.175 1.00 66.94 94 ARG A CA 1
ATOM 729 C C . ARG A 1 94 ? 11.441 -6.377 11.858 1.00 66.94 94 ARG A C 1
ATOM 731 O O . ARG A 1 94 ? 12.437 -6.909 11.369 1.00 66.94 94 ARG A O 1
ATOM 738 N N . TYR A 1 95 ? 10.235 -6.439 11.290 1.00 68.50 95 TYR A N 1
ATOM 739 C CA . TYR A 1 95 ? 9.942 -7.279 10.127 1.00 68.50 95 TYR A CA 1
ATOM 740 C C . TYR A 1 95 ? 9.334 -6.481 8.971 1.00 68.50 95 TYR A C 1
ATOM 742 O O . TYR A 1 95 ? 8.120 -6.389 8.826 1.00 68.50 95 TYR A O 1
ATOM 750 N N . PHE A 1 96 ? 10.194 -5.959 8.093 1.00 85.69 96 PHE A N 1
ATOM 751 C CA . PHE A 1 96 ? 9.770 -5.562 6.750 1.00 85.69 96 PHE A CA 1
ATOM 752 C C . PHE A 1 96 ? 9.511 -6.830 5.914 1.00 85.69 96 PHE A C 1
ATOM 754 O O . PHE A 1 96 ? 10.401 -7.686 5.845 1.00 85.69 96 PHE A O 1
ATOM 761 N N . PRO A 1 97 ? 8.330 -6.992 5.285 1.00 91.69 97 PRO A N 1
ATOM 762 C CA . PRO A 1 97 ? 8.041 -8.140 4.430 1.00 91.69 97 PRO A CA 1
ATOM 763 C C . PRO A 1 97 ? 9.073 -8.279 3.308 1.00 91.69 97 PRO A C 1
ATOM 765 O O . PRO A 1 97 ? 9.288 -7.347 2.533 1.00 91.69 97 PRO A O 1
ATOM 768 N N . LYS A 1 98 ? 9.727 -9.441 3.220 1.00 92.94 98 LYS A N 1
ATOM 769 C CA . LYS A 1 98 ? 10.832 -9.675 2.286 1.00 92.94 98 LYS A CA 1
ATOM 770 C C . LYS A 1 98 ? 10.447 -10.650 1.184 1.00 92.94 98 LYS A C 1
ATOM 772 O O . LYS A 1 98 ? 10.134 -11.806 1.453 1.00 92.94 98 LYS A O 1
ATOM 777 N N . PHE A 1 99 ? 10.548 -10.180 -0.051 1.00 94.06 99 PHE A N 1
ATOM 778 C CA . PHE A 1 99 ? 10.413 -10.976 -1.262 1.00 94.06 99 PHE A CA 1
ATOM 779 C C . PHE A 1 99 ? 11.805 -11.426 -1.730 1.00 94.06 99 PHE A C 1
ATOM 781 O O . PHE A 1 99 ? 12.807 -10.746 -1.490 1.00 94.06 99 PHE A O 1
ATOM 788 N N . SER A 1 100 ? 11.895 -12.601 -2.357 1.00 95.00 100 SER A N 1
ATOM 789 C CA . SER A 1 100 ? 13.172 -13.192 -2.779 1.00 95.00 100 SER A CA 1
ATOM 790 C C . SER A 1 100 ? 12.998 -14.162 -3.939 1.00 95.00 100 SER A C 1
ATOM 792 O O . SER A 1 100 ? 12.133 -15.037 -3.867 1.00 95.00 100 SER A O 1
ATOM 794 N N . ASN A 1 101 ? 13.877 -14.073 -4.938 1.00 94.69 101 ASN A N 1
ATOM 795 C CA . ASN A 1 101 ? 13.801 -14.825 -6.195 1.00 94.69 101 ASN A CA 1
ATOM 796 C C . ASN A 1 101 ? 12.502 -14.549 -6.983 1.00 94.69 101 ASN A C 1
ATOM 798 O O . ASN A 1 101 ? 11.970 -15.435 -7.659 1.00 94.69 101 ASN A O 1
ATOM 802 N N . VAL A 1 102 ? 11.985 -13.317 -6.885 1.00 95.75 102 VAL A N 1
ATOM 803 C CA . VAL A 1 102 ? 10.910 -12.837 -7.768 1.00 95.75 102 VAL A CA 1
ATOM 804 C C . VAL A 1 102 ? 11.429 -12.869 -9.207 1.00 95.75 102 VAL A C 1
ATOM 806 O O . VAL A 1 102 ? 12.600 -12.591 -9.448 1.00 95.75 102 VAL A O 1
ATOM 809 N N . GLN A 1 103 ? 10.599 -13.280 -10.162 1.00 96.12 103 GLN A N 1
ATOM 810 C CA . GLN A 1 103 ? 11.036 -13.351 -11.559 1.00 96.12 103 GLN A CA 1
ATOM 811 C C . GLN A 1 103 ? 11.305 -11.943 -12.120 1.00 96.12 103 GLN A C 1
ATOM 813 O O . GLN A 1 103 ? 10.743 -10.984 -11.603 1.00 96.12 103 GLN A O 1
ATOM 818 N N . PRO A 1 104 ? 12.143 -11.784 -13.158 1.00 96.19 104 PRO A N 1
ATOM 819 C CA . PRO A 1 104 ? 12.252 -10.515 -13.870 1.00 96.19 104 PRO A CA 1
ATOM 820 C C . PRO A 1 104 ? 10.954 -10.189 -14.621 1.00 96.19 104 PRO A C 1
ATOM 822 O O . PRO A 1 104 ? 10.337 -11.079 -15.211 1.00 96.19 104 PRO A O 1
ATOM 825 N N . GLY A 1 105 ? 10.557 -8.915 -14.643 1.00 96.38 105 GLY A N 1
ATOM 826 C CA . GLY A 1 105 ? 9.327 -8.469 -15.306 1.00 96.38 105 GLY A CA 1
ATOM 827 C C . GLY A 1 105 ? 8.637 -7.292 -14.619 1.00 96.38 105 GLY A C 1
ATOM 828 O O . GLY A 1 105 ? 9.202 -6.654 -13.731 1.00 96.38 105 GLY A O 1
ATOM 829 N N . ALA A 1 106 ? 7.409 -6.995 -15.049 1.00 97.06 106 ALA A N 1
ATOM 830 C CA . ALA A 1 106 ? 6.520 -6.047 -14.380 1.00 97.06 106 ALA A CA 1
ATOM 831 C C . ALA A 1 106 ? 5.693 -6.770 -13.311 1.00 97.06 106 ALA A C 1
ATOM 833 O O . ALA A 1 106 ? 5.088 -7.802 -13.599 1.00 97.06 106 ALA A O 1
ATOM 834 N N . HIS A 1 107 ? 5.633 -6.196 -12.112 1.00 97.88 107 HIS A N 1
ATOM 835 C CA . HIS A 1 107 ? 4.967 -6.768 -10.946 1.00 97.88 107 HIS A CA 1
ATOM 836 C C . HIS A 1 107 ? 4.037 -5.762 -10.271 1.00 97.88 107 HIS A C 1
ATOM 838 O O . HIS A 1 107 ? 4.246 -4.545 -10.325 1.00 97.88 107 HIS A O 1
ATOM 844 N N . ARG A 1 108 ? 3.007 -6.285 -9.605 1.00 97.38 108 ARG A N 1
ATOM 845 C CA . ARG A 1 108 ? 1.940 -5.513 -8.968 1.00 97.38 108 ARG A CA 1
ATOM 846 C C . ARG A 1 108 ? 1.751 -5.947 -7.521 1.00 97.38 108 ARG A C 1
ATOM 848 O O . ARG A 1 108 ? 1.266 -7.043 -7.263 1.00 97.38 108 ARG A O 1
ATOM 855 N N . LEU A 1 109 ? 2.091 -5.070 -6.581 1.00 97.06 109 LEU A N 1
ATOM 856 C CA . LEU A 1 109 ? 1.806 -5.248 -5.157 1.00 97.06 109 LEU A CA 1
ATOM 857 C C . LEU A 1 109 ? 0.464 -4.602 -4.780 1.00 97.06 109 LEU A C 1
ATOM 859 O O . LEU A 1 109 ? 0.067 -3.569 -5.326 1.00 97.06 109 LEU A O 1
ATOM 863 N N . ILE A 1 110 ? -0.214 -5.207 -3.809 1.00 96.56 110 ILE A N 1
ATOM 864 C CA . ILE A 1 110 ? -1.400 -4.676 -3.131 1.00 96.56 110 ILE A CA 1
ATOM 865 C C . ILE A 1 110 ? -1.195 -4.901 -1.632 1.00 96.56 110 ILE A C 1
ATOM 867 O O . ILE A 1 110 ? -0.782 -5.990 -1.230 1.00 96.56 110 ILE A O 1
ATOM 871 N N . ALA A 1 111 ? -1.475 -3.885 -0.816 1.00 96.25 111 ALA A N 1
ATOM 872 C CA . ALA A 1 111 ? -1.470 -3.981 0.641 1.00 96.25 111 ALA A CA 1
ATOM 873 C C . ALA A 1 111 ? -2.882 -3.753 1.183 1.00 96.25 111 ALA A C 1
ATOM 875 O O . ALA A 1 111 ? -3.532 -2.790 0.795 1.00 96.25 111 ALA A O 1
ATOM 876 N N . GLU A 1 112 ? -3.339 -4.607 2.092 1.00 96.25 112 GLU A N 1
ATOM 877 C CA . GLU A 1 112 ? -4.614 -4.479 2.806 1.00 96.25 112 GLU A CA 1
ATOM 878 C C . GLU A 1 112 ? -4.402 -4.808 4.295 1.00 96.25 112 GLU A C 1
ATOM 880 O O . GLU A 1 112 ? -3.421 -5.453 4.669 1.00 96.25 112 GLU A O 1
ATOM 885 N N . LEU A 1 113 ? -5.306 -4.364 5.166 1.00 95.44 113 LEU A N 1
ATOM 886 C CA . LEU A 1 113 ? -5.286 -4.671 6.599 1.00 95.44 113 LEU A CA 1
ATOM 887 C C . LEU A 1 113 ? -6.301 -5.766 6.934 1.00 95.44 113 LEU A C 1
ATOM 889 O O . LEU A 1 113 ? -7.399 -5.799 6.374 1.00 95.44 113 LEU A O 1
ATOM 893 N N . SER A 1 114 ? -5.962 -6.650 7.872 1.00 95.94 114 SER A N 1
ATOM 894 C CA . SER A 1 114 ? -6.924 -7.599 8.433 1.00 95.94 114 SER A CA 1
ATOM 895 C C . SER A 1 114 ? -7.773 -6.964 9.538 1.00 95.94 114 SER A C 1
ATOM 897 O O . SER A 1 114 ? -7.345 -6.056 10.250 1.00 95.94 114 SER A O 1
ATOM 899 N N . HIS A 1 115 ? -8.975 -7.491 9.725 1.00 93.94 115 HIS A N 1
ATOM 900 C CA . HIS A 1 115 ? -9.850 -7.182 10.841 1.00 93.94 115 HIS A CA 1
ATOM 901 C C . HIS A 1 115 ? -9.327 -7.881 12.114 1.00 93.94 115 HIS A C 1
ATOM 903 O O . HIS A 1 115 ? -9.008 -9.073 12.063 1.00 93.94 115 HIS A O 1
ATOM 909 N N . PRO A 1 116 ? -9.201 -7.173 13.253 1.00 92.06 116 PRO A N 1
ATOM 910 C CA . PRO A 1 116 ? -8.549 -7.690 14.464 1.00 92.06 116 PRO A CA 1
ATOM 911 C C . PRO A 1 116 ? -9.288 -8.857 15.134 1.00 92.06 116 PRO A C 1
ATOM 913 O O . PRO A 1 116 ? -8.667 -9.633 15.852 1.00 92.06 116 PRO A O 1
ATOM 916 N N . ASN A 1 117 ? -10.601 -8.996 14.916 1.00 91.56 117 ASN A N 1
ATOM 917 C CA . ASN A 1 117 ? -11.426 -9.973 15.639 1.00 91.56 117 ASN A CA 1
ATOM 918 C C . ASN A 1 117 ? -11.521 -11.350 14.955 1.00 91.56 117 ASN A C 1
ATOM 920 O O . ASN A 1 117 ? -11.826 -12.339 15.619 1.00 91.56 117 ASN A O 1
ATOM 924 N N . ASP A 1 118 ? -11.304 -11.422 13.638 1.00 94.06 118 ASP A N 1
ATOM 925 C CA . ASP A 1 118 ? -11.487 -12.646 12.835 1.00 94.06 118 ASP A CA 1
ATOM 926 C C . ASP A 1 118 ? -10.386 -12.894 11.784 1.00 94.06 118 ASP A C 1
ATOM 928 O O . ASP A 1 118 ? -10.396 -13.933 11.122 1.00 94.06 118 ASP A O 1
ATOM 932 N N . GLY A 1 119 ? -9.430 -11.971 11.622 1.00 93.12 119 GLY A N 1
ATOM 933 C CA . GLY A 1 119 ? -8.342 -12.081 10.648 1.00 93.12 119 GLY A CA 1
ATOM 934 C C . GLY A 1 119 ? -8.766 -11.925 9.181 1.00 93.12 119 GLY A C 1
ATOM 935 O O . GLY A 1 119 ? -7.934 -12.110 8.293 1.00 93.12 119 GLY A O 1
ATOM 936 N N . THR A 1 120 ? -10.026 -11.587 8.888 1.00 96.06 120 THR A N 1
ATOM 937 C CA . THR A 1 120 ? -10.499 -11.383 7.510 1.00 96.06 120 THR A CA 1
ATOM 938 C C . THR A 1 120 ? -9.943 -10.087 6.918 1.00 96.06 120 THR A C 1
ATOM 940 O O . THR A 1 120 ? -9.716 -9.115 7.631 1.00 96.06 120 THR A O 1
ATOM 943 N N . ILE A 1 121 ? -9.686 -10.047 5.608 1.00 95.06 121 ILE A N 1
ATOM 944 C CA . ILE A 1 121 ? -9.084 -8.867 4.967 1.00 95.06 121 ILE A CA 1
ATOM 945 C C . ILE A 1 121 ? -10.145 -7.777 4.749 1.00 95.06 121 ILE A C 1
ATOM 947 O O . ILE A 1 121 ? -11.142 -8.002 4.055 1.00 95.06 121 ILE A O 1
ATOM 951 N N . ILE A 1 122 ? -9.914 -6.586 5.311 1.00 93.38 122 ILE A N 1
ATOM 952 C CA . ILE A 1 122 ? -10.780 -5.414 5.153 1.00 93.38 122 ILE A CA 1
ATOM 953 C C . ILE A 1 122 ? -10.497 -4.777 3.789 1.00 93.38 122 ILE A C 1
ATOM 955 O O . ILE A 1 122 ? -9.561 -3.990 3.618 1.00 93.38 122 ILE A O 1
ATOM 959 N N . LYS A 1 123 ? -11.336 -5.107 2.808 1.00 90.31 123 LYS A N 1
ATOM 960 C CA . LYS A 1 123 ? -11.210 -4.577 1.448 1.00 90.31 123 LYS A CA 1
ATOM 961 C C . LYS A 1 123 ? -11.365 -3.062 1.402 1.00 90.31 123 LYS A C 1
ATOM 963 O O . LYS A 1 123 ? -12.249 -2.504 2.046 1.00 90.31 123 LYS A O 1
ATOM 968 N N . GLY A 1 124 ? -10.527 -2.411 0.597 1.00 87.38 124 GLY A N 1
ATOM 969 C CA . GLY A 1 124 ? -10.512 -0.950 0.460 1.00 87.38 124 GLY A CA 1
ATOM 970 C C . GLY A 1 124 ? -9.686 -0.216 1.522 1.00 87.38 124 GLY A C 1
ATOM 971 O O . GLY A 1 124 ? -9.616 1.007 1.477 1.00 87.38 124 GLY A O 1
ATOM 972 N N . THR A 1 125 ? -9.010 -0.936 2.426 1.00 92.56 125 THR A N 1
ATOM 973 C CA . THR A 1 125 ? -7.931 -0.361 3.258 1.00 92.56 125 THR A CA 1
ATOM 974 C C . THR A 1 125 ? -6.656 -0.082 2.455 1.00 92.56 125 THR A C 1
ATOM 976 O O . THR A 1 125 ? -5.794 0.663 2.909 1.00 92.56 125 THR A O 1
ATOM 979 N N . SER A 1 126 ? -6.532 -0.634 1.247 1.00 91.50 126 SER A N 1
ATOM 980 C CA . SER A 1 126 ? -5.435 -0.375 0.314 1.00 91.50 126 SER A CA 1
ATOM 981 C C . SER A 1 126 ? -5.400 1.081 -0.159 1.00 91.50 126 SER A C 1
ATOM 983 O O . SER A 1 126 ? -6.291 1.518 -0.896 1.00 91.50 126 SER A O 1
ATOM 985 N N . PHE A 1 127 ? -4.334 1.816 0.164 1.00 88.56 127 PHE A N 1
ATOM 986 C CA . PHE A 1 127 ? -4.057 3.131 -0.420 1.00 88.56 127 PHE A CA 1
ATOM 987 C C . PHE A 1 127 ? -3.438 2.974 -1.824 1.00 88.56 127 PHE A C 1
ATOM 989 O O . PHE A 1 127 ? -2.269 3.271 -2.065 1.00 88.56 127 PHE A O 1
ATOM 996 N N . GLY A 1 128 ? -4.246 2.462 -2.756 1.00 81.19 128 GLY A N 1
ATOM 997 C CA . GLY A 1 128 ? -3.875 2.231 -4.153 1.00 81.19 128 GLY A CA 1
ATOM 998 C C . GLY A 1 128 ? -3.252 0.861 -4.455 1.00 81.19 128 GLY A C 1
ATOM 999 O O . GLY A 1 128 ? -3.122 -0.012 -3.598 1.00 81.19 128 GLY A O 1
ATOM 1000 N N . ILE A 1 129 ? -2.894 0.687 -5.729 1.00 89.69 129 ILE A N 1
ATOM 1001 C CA . ILE A 1 129 ? -2.253 -0.503 -6.309 1.00 89.69 129 ILE A CA 1
ATOM 1002 C C . ILE A 1 129 ? -0.886 -0.084 -6.860 1.00 89.69 129 ILE A C 1
ATOM 1004 O O . ILE A 1 129 ? -0.730 1.042 -7.329 1.00 89.69 129 ILE A O 1
ATOM 1008 N N . ARG A 1 130 ? 0.106 -0.974 -6.770 1.00 95.25 130 ARG A N 1
ATOM 1009 C CA . ARG A 1 130 ? 1.514 -0.585 -6.666 1.00 95.25 130 ARG A CA 1
ATOM 1010 C C . ARG A 1 130 ? 2.386 -1.298 -7.702 1.00 95.25 130 ARG A C 1
ATOM 1012 O O . ARG A 1 130 ? 2.774 -2.445 -7.483 1.00 95.25 130 ARG A O 1
ATOM 1019 N N . ASN A 1 131 ? 2.708 -0.647 -8.820 1.00 96.25 131 ASN A N 1
ATOM 1020 C CA . ASN A 1 131 ? 3.369 -1.279 -9.971 1.00 96.25 131 ASN A CA 1
ATOM 1021 C C . ASN A 1 131 ? 4.870 -0.958 -10.025 1.00 96.25 131 ASN A C 1
ATOM 1023 O O . ASN A 1 131 ? 5.292 0.188 -9.860 1.00 96.25 131 ASN A O 1
ATOM 1027 N N . PHE A 1 132 ? 5.694 -1.976 -10.245 1.00 96.94 132 PHE A N 1
ATOM 1028 C CA . PHE A 1 132 ? 7.156 -1.890 -10.236 1.00 96.94 132 PHE A CA 1
ATOM 1029 C C . PHE A 1 132 ? 7.759 -2.917 -11.200 1.00 96.94 132 PHE A C 1
ATOM 1031 O O . PHE A 1 132 ? 7.047 -3.751 -11.757 1.00 96.94 132 PHE A O 1
ATOM 1038 N N . TRP A 1 133 ? 9.072 -2.857 -11.394 1.00 97.00 133 TRP A N 1
ATOM 1039 C CA . TRP A 1 133 ? 9.814 -3.790 -12.236 1.00 97.00 133 TRP A CA 1
ATOM 1040 C C . TRP A 1 133 ? 10.851 -4.549 -11.414 1.00 97.00 133 TRP A C 1
ATOM 1042 O O . TRP A 1 133 ? 11.497 -3.977 -10.537 1.00 97.00 133 TRP A O 1
ATOM 1052 N N . VAL A 1 134 ? 11.043 -5.826 -11.723 1.00 96.56 134 VAL A N 1
ATOM 1053 C CA . VAL A 1 134 ? 12.156 -6.634 -11.220 1.00 96.56 134 VAL A CA 1
ATOM 1054 C C . VAL A 1 134 ? 13.139 -6.850 -12.364 1.00 96.56 134 VAL A C 1
ATOM 1056 O O . VAL A 1 134 ? 12.739 -7.287 -13.443 1.00 96.56 134 VAL A O 1
ATOM 1059 N N . HIS A 1 135 ? 14.414 -6.529 -12.142 1.00 92.44 135 HIS A N 1
ATOM 1060 C CA . HIS A 1 135 ? 15.479 -6.759 -13.122 1.00 92.44 135 HIS A CA 1
ATOM 1061 C C . HIS A 1 135 ? 16.164 -8.118 -12.904 1.00 92.44 135 HIS A C 1
ATOM 1063 O O . HIS A 1 135 ? 16.205 -8.637 -11.784 1.00 92.44 135 HIS A O 1
ATOM 1069 N N . ASP A 1 136 ? 16.743 -8.687 -13.964 1.00 85.19 136 ASP A N 1
ATOM 1070 C CA . ASP A 1 136 ? 17.531 -9.917 -13.860 1.00 85.19 136 ASP A CA 1
ATOM 1071 C C . ASP A 1 136 ? 18.824 -9.681 -13.046 1.00 85.19 136 ASP A C 1
ATOM 1073 O O . ASP A 1 136 ? 19.370 -8.577 -12.994 1.00 85.19 136 ASP A O 1
ATOM 1077 N N . LYS A 1 137 ? 19.337 -10.729 -12.395 1.00 74.81 137 LYS A N 1
ATOM 1078 C CA . LYS A 1 137 ? 20.639 -10.720 -11.702 1.00 74.81 137 LYS A CA 1
ATOM 1079 C C . LYS A 1 137 ? 21.831 -10.693 -12.668 1.00 74.81 137 LYS A C 1
ATOM 1081 O O . LYS A 1 137 ? 22.935 -10.344 -12.255 1.00 74.81 137 LYS A O 1
ATOM 1086 N N . THR A 1 138 ? 21.627 -11.122 -13.910 1.00 70.12 138 THR A N 1
ATOM 1087 C CA . THR A 1 138 ? 22.648 -11.249 -14.959 1.00 70.12 138 THR A CA 1
ATOM 1088 C C . THR A 1 138 ? 22.730 -10.014 -15.855 1.00 70.12 138 THR A C 1
ATOM 1090 O O . THR A 1 138 ? 23.818 -9.681 -16.329 1.00 70.12 138 THR A O 1
ATOM 1093 N N . GLU A 1 139 ? 21.629 -9.275 -16.008 1.00 62.34 139 GLU A N 1
ATOM 1094 C CA . GLU A 1 139 ? 21.621 -7.945 -16.615 1.00 62.34 139 GLU A CA 1
ATOM 1095 C C . GLU A 1 139 ? 22.171 -6.918 -15.616 1.00 62.34 139 GLU A C 1
ATOM 1097 O O . GLU A 1 139 ? 21.454 -6.315 -14.817 1.00 62.34 139 GLU A O 1
ATOM 1102 N N . GLY A 1 140 ? 23.494 -6.737 -15.639 1.00 58.19 140 GLY A N 1
ATOM 1103 C CA . GLY A 1 140 ? 24.155 -5.690 -14.863 1.00 58.19 140 GLY A CA 1
ATOM 1104 C C . GLY A 1 140 ? 23.568 -4.317 -15.201 1.00 58.19 140 GLY A C 1
ATOM 1105 O O . GLY A 1 140 ? 23.435 -3.989 -16.375 1.00 58.19 140 GLY A O 1
ATOM 1106 N N . LEU A 1 141 ? 23.233 -3.534 -14.169 1.00 58.38 141 LEU A N 1
ATOM 1107 C CA . LEU A 1 141 ? 22.475 -2.277 -14.244 1.00 58.38 141 LEU A CA 1
ATOM 1108 C C . LEU A 1 141 ? 23.028 -1.273 -15.277 1.00 58.38 141 LEU A C 1
ATOM 1110 O O . LEU A 1 141 ? 23.815 -0.385 -14.941 1.00 58.38 141 LEU A O 1
ATOM 1114 N N . VAL A 1 142 ? 22.559 -1.370 -16.521 1.00 56.66 142 VAL A N 1
ATOM 1115 C CA . VAL A 1 142 ? 22.662 -0.302 -17.517 1.00 56.66 142 VAL A CA 1
ATOM 1116 C C . VAL A 1 142 ? 21.475 0.632 -17.274 1.00 56.66 142 VAL A C 1
ATOM 1118 O O . VAL A 1 142 ? 20.340 0.233 -17.536 1.00 56.66 142 VAL A O 1
ATOM 1121 N N . PRO A 1 143 ? 21.677 1.856 -16.752 1.00 53.47 143 PRO A N 1
ATOM 1122 C CA . PRO A 1 143 ? 20.572 2.786 -16.592 1.00 53.47 143 PRO A CA 1
ATOM 1123 C C . PRO A 1 143 ? 20.014 3.131 -17.975 1.00 53.47 143 PRO A C 1
ATOM 1125 O O . PRO A 1 143 ? 20.726 3.682 -18.818 1.00 53.47 143 PRO A O 1
ATOM 1128 N N . MET A 1 144 ? 18.731 2.832 -18.200 1.00 52.97 144 MET A N 1
ATOM 1129 C CA . MET A 1 144 ? 17.995 3.367 -19.342 1.00 52.97 144 MET A CA 1
ATOM 1130 C C . MET A 1 144 ? 17.824 4.875 -19.152 1.00 52.97 144 MET A C 1
ATOM 1132 O O . MET A 1 144 ? 16.815 5.354 -18.637 1.00 52.97 144 MET A O 1
ATOM 1136 N N . ASN A 1 145 ? 18.838 5.625 -19.580 1.00 50.19 145 ASN A N 1
ATOM 1137 C CA . ASN A 1 145 ? 18.710 7.046 -19.849 1.00 50.19 145 ASN A CA 1
ATOM 1138 C C . ASN A 1 145 ? 17.685 7.199 -20.976 1.00 50.19 145 ASN A C 1
ATOM 1140 O O . ASN A 1 145 ? 18.011 7.010 -22.148 1.00 50.19 145 ASN A O 1
ATOM 1144 N N . LEU A 1 146 ? 16.443 7.515 -20.609 1.00 50.91 146 LEU A N 1
ATOM 1145 C CA . LEU A 1 146 ? 15.426 7.977 -21.543 1.00 50.91 146 LEU A CA 1
ATOM 1146 C C . LEU A 1 146 ? 15.911 9.312 -22.117 1.00 50.91 146 LEU A C 1
ATOM 1148 O O . LEU A 1 146 ? 15.779 10.355 -21.484 1.00 50.91 146 LEU A O 1
ATOM 1152 N N . VAL A 1 147 ? 16.551 9.254 -23.285 1.00 54.09 147 VAL A N 1
ATOM 1153 C CA . VAL A 1 147 ? 16.965 10.446 -24.027 1.00 54.09 147 VAL A CA 1
ATOM 1154 C C . VAL A 1 147 ? 15.698 11.127 -24.526 1.00 54.09 147 VAL A C 1
ATOM 1156 O O . VAL A 1 147 ? 14.916 10.512 -25.255 1.00 54.09 147 VAL A O 1
ATOM 1159 N N . ASP A 1 148 ? 15.491 12.382 -24.130 1.00 51.22 148 ASP A N 1
ATOM 1160 C CA . ASP A 1 148 ? 14.354 13.168 -24.596 1.00 51.22 148 ASP A CA 1
ATOM 1161 C C . ASP A 1 148 ? 14.352 13.235 -26.135 1.00 51.22 148 ASP A C 1
ATOM 1163 O O . ASP A 1 148 ? 15.366 13.613 -26.732 1.00 51.22 148 ASP A O 1
ATOM 1167 N N . PRO A 1 149 ? 13.220 12.958 -26.811 1.00 57.56 149 PRO A N 1
ATOM 1168 C CA . PRO A 1 149 ? 13.133 12.963 -28.275 1.00 57.56 149 PRO A CA 1
ATOM 1169 C C . PRO A 1 149 ? 13.252 14.370 -28.900 1.00 57.56 149 PRO A C 1
ATOM 1171 O O . PRO A 1 149 ? 13.003 14.541 -30.092 1.00 57.56 149 PRO A O 1
ATOM 1174 N N . SER A 1 150 ? 13.616 15.382 -28.105 1.00 57.03 150 SER A N 1
ATOM 1175 C CA . SER A 1 150 ? 13.889 16.748 -28.551 1.00 57.03 150 SER A CA 1
ATOM 1176 C C . SER A 1 150 ? 15.305 16.936 -29.113 1.00 57.03 150 SER A C 1
ATOM 1178 O O . SER A 1 150 ? 15.502 17.866 -29.895 1.00 57.03 150 SER A O 1
ATOM 1180 N N . ASP A 1 151 ? 16.280 16.095 -28.746 1.00 50.16 151 ASP A N 1
ATOM 1181 C CA . ASP A 1 151 ? 17.647 16.191 -29.278 1.00 50.16 151 ASP A CA 1
ATOM 1182 C C . ASP A 1 151 ? 17.802 15.327 -30.539 1.00 50.16 151 ASP A C 1
ATOM 1184 O O . ASP A 1 151 ? 17.902 14.097 -30.502 1.00 50.16 151 ASP A O 1
ATOM 1188 N N . GLY A 1 152 ? 17.805 16.003 -31.693 1.00 58.75 152 GLY A N 1
ATOM 1189 C CA . GLY A 1 152 ? 17.814 15.391 -33.022 1.00 58.75 152 GLY A CA 1
ATOM 1190 C C . GLY A 1 152 ? 19.081 14.586 -33.322 1.00 58.75 152 GLY A C 1
ATOM 1191 O O . GLY A 1 152 ? 20.038 15.102 -33.896 1.00 58.75 152 GLY A O 1
ATOM 1192 N N . SER A 1 153 ? 19.062 13.298 -32.980 1.00 46.53 153 SER A N 1
ATOM 1193 C CA . SER A 1 153 ? 20.168 12.367 -33.207 1.00 46.53 153 SER A CA 1
ATOM 1194 C C . SER A 1 153 ? 20.386 12.068 -34.694 1.00 46.53 153 SER A C 1
ATOM 1196 O O . SER A 1 153 ? 19.755 11.190 -35.276 1.00 46.53 153 SER A O 1
ATOM 1198 N N . THR A 1 154 ? 21.370 12.731 -35.299 1.00 54.59 154 THR A N 1
ATOM 1199 C CA . THR A 1 154 ? 21.870 12.455 -36.660 1.00 54.59 154 THR A CA 1
ATOM 1200 C C . THR A 1 154 ? 22.818 11.243 -36.728 1.00 54.59 154 THR A C 1
ATOM 1202 O O . THR A 1 154 ? 23.604 11.105 -37.661 1.00 54.59 154 THR A O 1
ATOM 1205 N N . ALA A 1 155 ? 22.757 10.343 -35.742 1.00 51.94 155 ALA A N 1
ATOM 1206 C CA . ALA A 1 155 ? 23.735 9.283 -35.487 1.00 51.94 155 ALA A CA 1
ATOM 1207 C C . ALA A 1 155 ? 23.546 7.994 -36.324 1.00 51.94 155 ALA A C 1
ATOM 1209 O O . ALA A 1 155 ? 23.979 6.922 -35.906 1.00 51.94 155 ALA A O 1
ATOM 1210 N N . PHE A 1 156 ? 22.927 8.084 -37.505 1.00 50.97 156 PHE A N 1
ATOM 1211 C CA . PHE A 1 156 ? 22.808 6.968 -38.452 1.00 50.97 156 PHE A CA 1
ATOM 1212 C C . PHE A 1 156 ? 23.659 7.217 -39.701 1.00 50.97 156 PHE A C 1
ATOM 1214 O O . PHE A 1 156 ? 23.227 7.856 -40.658 1.00 50.97 156 PHE A O 1
ATOM 1221 N N . SER A 1 157 ? 24.882 6.685 -39.687 1.00 53.62 157 SER A N 1
ATOM 1222 C CA . SER A 1 157 ? 25.786 6.661 -40.841 1.00 53.62 157 SER A CA 1
ATOM 1223 C C . SER A 1 157 ? 25.213 5.802 -41.978 1.00 53.62 157 SER A C 1
ATOM 1225 O O . SER A 1 157 ? 24.818 4.659 -41.744 1.00 53.62 157 SER A O 1
ATOM 1227 N N . GLU A 1 158 ? 25.244 6.297 -43.221 1.00 52.25 158 GLU A N 1
ATOM 1228 C CA . GLU A 1 158 ? 24.692 5.591 -44.397 1.00 52.25 158 GLU A CA 1
ATOM 1229 C C . GLU A 1 158 ? 25.311 4.198 -44.655 1.00 52.25 158 GLU A C 1
ATOM 1231 O O . GLU A 1 158 ? 24.682 3.352 -45.291 1.00 52.25 158 GLU A O 1
ATOM 1236 N N . GLU A 1 159 ? 26.512 3.912 -44.140 1.00 48.62 159 GLU A N 1
ATOM 1237 C CA . GLU A 1 159 ? 27.222 2.646 -44.385 1.00 48.62 159 GLU A CA 1
ATOM 1238 C C . GLU A 1 159 ? 26.539 1.394 -43.798 1.00 48.62 159 GLU A C 1
ATOM 1240 O O . GLU A 1 159 ? 26.766 0.296 -44.308 1.00 48.62 159 GLU A O 1
ATOM 1245 N N . MET A 1 160 ? 25.673 1.511 -42.781 1.00 48.94 160 MET A N 1
ATOM 1246 C CA . MET A 1 160 ? 25.020 0.331 -42.183 1.00 48.94 160 MET A CA 1
ATOM 1247 C C . MET A 1 160 ? 23.824 -0.219 -42.978 1.00 48.94 160 MET A C 1
ATOM 1249 O O . MET A 1 160 ? 23.455 -1.378 -42.782 1.00 48.94 160 MET A O 1
ATOM 1253 N N . MET A 1 161 ? 23.261 0.522 -43.942 1.00 52.41 161 MET A N 1
ATOM 1254 C CA . MET A 1 161 ? 22.127 0.035 -44.754 1.00 52.41 161 MET A CA 1
ATOM 1255 C C . MET A 1 161 ? 22.496 -1.038 -45.800 1.00 52.41 161 MET A C 1
ATOM 1257 O O . MET A 1 161 ? 21.665 -1.407 -46.626 1.00 52.41 161 MET A O 1
ATOM 1261 N N . LYS A 1 162 ? 23.723 -1.579 -45.776 1.00 46.41 162 LYS A N 1
ATOM 1262 C CA . LYS A 1 162 ? 24.213 -2.552 -46.770 1.00 46.41 162 LYS A CA 1
ATOM 1263 C C . LYS A 1 162 ? 24.376 -3.994 -46.268 1.00 46.41 162 LYS A C 1
ATOM 1265 O O . LYS A 1 162 ? 24.924 -4.814 -46.995 1.00 46.41 162 LYS A O 1
ATOM 1270 N N . SER A 1 163 ? 23.914 -4.307 -45.052 1.00 47.44 163 SER A N 1
ATOM 1271 C CA . SER A 1 163 ? 24.114 -5.625 -44.412 1.00 47.44 163 SER A CA 1
ATOM 1272 C C . SER A 1 163 ? 22.830 -6.344 -43.958 1.00 47.44 163 SER A C 1
ATOM 1274 O O . SER A 1 163 ? 22.928 -7.381 -43.307 1.00 47.44 163 SER A O 1
ATOM 1276 N N . VAL A 1 164 ? 21.638 -5.813 -44.262 1.00 47.75 164 VAL A N 1
ATOM 1277 C CA . VAL A 1 164 ? 20.349 -6.325 -43.729 1.00 47.75 164 VAL A CA 1
ATOM 1278 C C . VAL A 1 164 ? 19.476 -7.005 -44.801 1.00 47.75 164 VAL A C 1
ATOM 1280 O O . VAL A 1 164 ? 18.557 -7.752 -44.477 1.00 47.75 164 VAL A O 1
ATOM 1283 N N . GLU A 1 165 ? 19.793 -6.834 -46.088 1.00 48.41 165 GLU A N 1
ATOM 1284 C CA . GLU A 1 165 ? 18.951 -7.327 -47.194 1.00 48.41 165 GLU A CA 1
ATOM 1285 C C . GLU A 1 165 ? 19.091 -8.842 -47.476 1.00 48.41 165 GLU A C 1
ATOM 1287 O O . GLU A 1 165 ? 18.317 -9.398 -48.247 1.00 48.41 165 GLU A O 1
ATOM 1292 N N . GLU A 1 166 ? 20.046 -9.537 -46.841 1.00 47.91 166 GLU A N 1
ATOM 1293 C CA . GLU A 1 166 ? 20.363 -10.957 -47.110 1.00 47.91 166 GLU A CA 1
ATOM 1294 C C . GLU A 1 166 ? 19.894 -11.931 -46.001 1.00 47.91 166 GLU A C 1
ATOM 1296 O O . GLU A 1 166 ? 20.283 -13.095 -45.977 1.00 47.91 166 GLU A O 1
ATOM 1301 N N . GLN A 1 167 ? 19.019 -11.484 -45.087 1.00 46.69 167 GLN A N 1
ATOM 1302 C CA . GLN A 1 167 ? 18.355 -12.353 -44.090 1.00 46.69 167 GLN A CA 1
ATOM 1303 C C . GLN A 1 167 ? 16.814 -12.288 -44.113 1.00 46.69 167 GLN A C 1
ATOM 1305 O O . GLN A 1 167 ? 16.154 -12.886 -43.268 1.00 46.69 167 GLN A O 1
ATOM 1310 N N . ARG A 1 168 ? 16.207 -11.633 -45.114 1.00 45.03 168 ARG A N 1
ATOM 1311 C CA . ARG A 1 168 ? 14.742 -11.560 -45.304 1.00 45.03 168 ARG A CA 1
ATOM 1312 C C . ARG A 1 168 ? 14.141 -12.787 -46.009 1.00 45.03 168 ARG A C 1
ATOM 1314 O O . ARG A 1 168 ? 13.395 -12.668 -46.976 1.00 45.03 168 ARG A O 1
ATOM 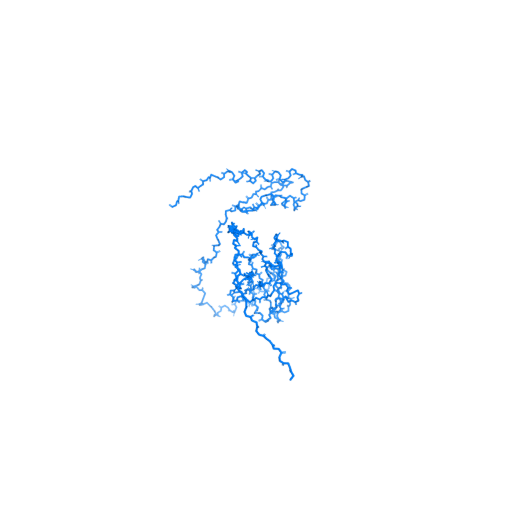1321 N N . VAL A 1 169 ? 14.453 -13.986 -45.517 1.00 50.91 169 VAL A N 1
ATOM 1322 C CA . VAL A 1 169 ? 13.760 -15.225 -45.906 1.00 50.91 169 VAL A CA 1
ATOM 1323 C C . VAL A 1 169 ? 13.605 -16.102 -44.661 1.00 50.91 169 VAL A C 1
ATOM 1325 O O . VAL A 1 169 ? 14.582 -16.325 -43.954 1.00 50.91 169 VAL A O 1
ATOM 1328 N N . ILE A 1 170 ? 12.401 -16.649 -44.447 1.00 51.84 170 ILE A N 1
ATOM 1329 C CA . ILE A 1 170 ? 11.987 -17.456 -43.277 1.00 51.84 170 ILE A CA 1
ATOM 1330 C C . ILE A 1 170 ? 11.724 -16.635 -41.990 1.00 51.84 170 ILE A C 1
ATOM 1332 O O . ILE A 1 170 ? 12.450 -16.789 -41.013 1.00 51.84 170 ILE A O 1
ATOM 1336 N N . GLN A 1 171 ? 10.624 -15.860 -41.949 1.00 44.56 171 GLN A N 1
ATOM 1337 C CA . GLN A 1 171 ? 9.700 -15.889 -40.785 1.00 44.56 171 GLN A CA 1
ATOM 1338 C C . GLN A 1 171 ? 8.280 -15.293 -40.981 1.00 44.56 171 GLN A C 1
ATOM 1340 O O . GLN A 1 171 ? 7.524 -15.202 -40.015 1.00 44.56 171 GLN A O 1
ATOM 1345 N N . ASP A 1 172 ? 7.850 -14.975 -42.208 1.00 44.91 172 ASP A N 1
ATOM 1346 C CA . ASP A 1 172 ? 6.469 -14.532 -42.482 1.00 44.91 172 ASP A CA 1
ATOM 1347 C C . ASP A 1 172 ? 5.443 -15.691 -42.402 1.00 44.91 172 ASP A C 1
ATOM 1349 O O . ASP A 1 172 ? 5.121 -16.298 -43.428 1.00 44.91 172 ASP A O 1
ATOM 1353 N N . SER A 1 173 ? 4.906 -16.017 -41.211 1.00 49.31 173 SER A N 1
ATOM 1354 C CA . SER A 1 173 ? 3.721 -16.906 -41.119 1.00 49.31 173 SER A CA 1
ATOM 1355 C C . SER A 1 173 ? 2.803 -16.848 -39.878 1.00 49.31 173 SER A C 1
ATOM 1357 O O . SER A 1 173 ? 1.754 -17.485 -39.948 1.00 49.31 173 SER A O 1
ATOM 1359 N N . GLU A 1 174 ? 3.121 -16.171 -38.758 1.00 50.94 174 GLU A N 1
ATOM 1360 C CA . GLU A 1 174 ? 2.394 -16.415 -37.476 1.00 50.94 174 GLU A CA 1
ATOM 1361 C C . GLU A 1 174 ? 1.841 -15.206 -36.669 1.00 50.94 174 GLU A C 1
ATOM 1363 O O . GLU A 1 174 ? 1.269 -15.435 -35.604 1.00 50.94 174 GLU A O 1
ATOM 1368 N N . GLU A 1 175 ? 1.895 -13.945 -37.131 1.00 47.69 175 GLU A N 1
ATOM 1369 C CA . GLU A 1 175 ? 1.347 -12.800 -36.347 1.00 47.69 175 GLU A CA 1
ATOM 1370 C C . GLU A 1 175 ? -0.053 -12.281 -36.754 1.00 47.69 175 GLU A C 1
ATOM 1372 O O . GLU A 1 175 ? -0.687 -11.546 -35.995 1.00 47.69 175 GLU A O 1
ATOM 1377 N N . ASP A 1 176 ? -0.616 -12.718 -37.883 1.00 41.44 176 ASP A N 1
ATOM 1378 C CA . ASP A 1 176 ? -1.813 -12.104 -38.500 1.00 41.44 176 ASP A CA 1
ATOM 1379 C C . ASP A 1 176 ? -3.179 -12.522 -37.881 1.00 41.44 176 ASP A C 1
ATOM 1381 O O . ASP A 1 176 ? -4.220 -12.476 -38.537 1.00 41.44 176 ASP A O 1
ATOM 1385 N N . GLN A 1 177 ? -3.210 -12.978 -36.616 1.00 45.59 177 GLN A N 1
ATOM 1386 C CA . GLN A 1 177 ? -4.437 -13.467 -35.942 1.00 45.59 177 GLN A CA 1
ATOM 1387 C C . GLN A 1 177 ? -4.652 -13.021 -34.481 1.00 45.59 177 GLN A C 1
ATOM 1389 O O . GLN A 1 177 ? -5.556 -13.538 -33.821 1.00 45.59 177 GLN A O 1
ATOM 1394 N N . ARG A 1 178 ? -3.880 -12.065 -33.936 1.00 45.03 178 ARG A N 1
ATOM 1395 C CA . ARG A 1 178 ? -3.993 -11.700 -32.501 1.00 45.03 178 ARG A CA 1
ATOM 1396 C C . ARG A 1 178 ? -4.380 -10.258 -32.163 1.00 45.03 178 ARG A C 1
ATOM 1398 O O . ARG A 1 178 ? -4.411 -9.903 -30.987 1.00 45.03 178 ARG A O 1
ATOM 1405 N N . LEU A 1 179 ? -4.746 -9.453 -33.158 1.00 46.53 179 LEU A N 1
ATOM 1406 C CA . LEU A 1 179 ? -4.946 -8.004 -33.014 1.00 46.53 179 LEU A CA 1
ATOM 1407 C C . LEU A 1 179 ? -6.409 -7.545 -32.791 1.00 46.53 179 LEU A C 1
ATOM 1409 O O . LEU A 1 179 ? -6.734 -6.397 -33.077 1.00 46.53 179 LEU A O 1
ATOM 1413 N N . GLU A 1 180 ? -7.300 -8.396 -32.255 1.00 47.53 180 GLU A N 1
ATOM 1414 C CA . GLU A 1 180 ? -8.727 -8.035 -32.087 1.00 47.53 180 GLU A CA 1
ATOM 1415 C C . GLU A 1 180 ? -9.409 -8.532 -30.783 1.00 47.53 180 GLU A C 1
ATOM 1417 O O . GLU A 1 180 ? -10.608 -8.812 -30.766 1.00 47.53 180 GLU A O 1
ATOM 1422 N N . THR A 1 181 ? -8.697 -8.681 -29.648 1.00 46.00 181 THR A N 1
ATOM 1423 C CA . THR A 1 181 ? -9.356 -9.124 -28.383 1.00 46.00 181 THR A CA 1
ATOM 1424 C C . THR A 1 181 ? -8.746 -8.630 -27.054 1.00 46.00 181 THR A C 1
ATOM 1426 O O . THR A 1 181 ? -8.732 -9.371 -26.075 1.00 46.00 181 THR A O 1
ATOM 1429 N N . VAL A 1 182 ? -8.299 -7.368 -26.950 1.00 44.88 182 VAL A N 1
ATOM 1430 C CA . VAL A 1 182 ? -8.030 -6.731 -25.631 1.00 44.88 182 VAL A CA 1
ATOM 1431 C C . VAL A 1 182 ? -8.593 -5.302 -25.550 1.00 44.88 182 VAL A C 1
ATOM 1433 O O . VAL A 1 182 ? -7.878 -4.311 -25.443 1.00 44.88 182 VAL A O 1
ATOM 1436 N N . GLN A 1 183 ? -9.921 -5.199 -25.558 1.00 44.28 183 GLN A N 1
ATOM 1437 C CA . GLN A 1 183 ? -10.636 -4.112 -24.881 1.00 44.28 183 GLN A CA 1
ATOM 1438 C C . GLN A 1 183 ? -11.609 -4.741 -23.880 1.00 44.28 183 GLN A C 1
ATOM 1440 O O . GLN A 1 183 ? -12.260 -5.729 -24.223 1.00 44.28 183 GLN A O 1
ATOM 1445 N N . ARG A 1 184 ? -11.749 -4.120 -22.693 1.00 42.81 184 ARG A N 1
ATOM 1446 C CA . ARG A 1 184 ? -12.265 -4.696 -21.421 1.00 42.81 184 ARG A CA 1
ATOM 1447 C C . ARG A 1 184 ? -11.188 -5.524 -20.680 1.00 42.81 184 ARG A C 1
ATOM 1449 O O . ARG A 1 184 ? -10.460 -6.263 -21.323 1.00 42.81 184 ARG A O 1
ATOM 1456 N N . THR A 1 185 ? -11.032 -5.448 -19.351 1.00 41.16 185 THR A N 1
ATOM 1457 C CA . THR A 1 185 ? -11.714 -4.589 -18.353 1.00 41.16 185 THR A CA 1
ATOM 1458 C C . THR A 1 185 ? -10.918 -4.472 -17.049 1.00 41.16 185 THR A C 1
ATOM 1460 O O . THR A 1 185 ? -10.678 -5.488 -16.412 1.00 41.16 185 THR A O 1
ATOM 1463 N N . THR A 1 186 ? -10.733 -3.241 -16.568 1.00 36.97 186 THR A N 1
ATOM 1464 C CA . THR A 1 186 ? -10.798 -2.867 -15.137 1.00 36.97 186 THR A CA 1
ATOM 1465 C C . THR A 1 186 ? -11.341 -1.440 -15.047 1.00 36.97 186 THR A C 1
ATOM 1467 O O . THR A 1 186 ? -10.630 -0.470 -14.809 1.00 36.97 186 THR A O 1
ATOM 1470 N N . ARG A 1 187 ? -12.642 -1.291 -15.324 1.00 40.28 187 ARG A N 1
ATOM 1471 C CA . ARG A 1 187 ? -13.350 -0.019 -15.143 1.00 40.28 187 ARG A CA 1
ATOM 1472 C C . ARG A 1 187 ? -13.775 0.077 -13.682 1.00 40.28 187 ARG A C 1
ATOM 1474 O O . ARG A 1 187 ? -14.852 -0.403 -13.334 1.00 40.28 187 ARG A O 1
ATOM 1481 N N . GLU A 1 188 ? -12.924 0.666 -12.848 1.00 49.56 188 GLU A N 1
ATOM 1482 C CA . GLU A 1 188 ? -13.314 1.065 -11.493 1.00 49.56 188 GLU A CA 1
ATOM 1483 C C . GLU A 1 188 ? -14.587 1.934 -11.527 1.00 49.56 188 GLU A C 1
ATOM 1485 O O . GLU A 1 188 ? -14.847 2.611 -12.534 1.00 49.56 188 GLU A O 1
ATOM 1490 N N . PRO A 1 189 ? -15.418 1.911 -10.465 1.00 42.09 189 PRO A N 1
ATOM 1491 C CA . PRO A 1 189 ? -16.622 2.727 -10.410 1.00 42.09 189 PRO A CA 1
ATOM 1492 C C . PRO A 1 189 ? -16.233 4.195 -10.565 1.00 42.09 189 PRO A C 1
ATOM 1494 O O . PRO A 1 189 ? -15.513 4.751 -9.737 1.00 42.09 189 PRO A O 1
ATOM 1497 N N . SER A 1 190 ? -16.697 4.820 -11.648 1.00 45.62 190 SER A N 1
ATOM 1498 C CA . SER A 1 190 ? -16.287 6.167 -12.038 1.00 45.62 190 SER A CA 1
ATOM 1499 C C . SER A 1 190 ? -16.840 7.206 -11.063 1.00 45.62 190 SER A C 1
ATOM 1501 O O . SER A 1 190 ? -17.892 7.802 -11.317 1.00 45.62 190 SER A O 1
ATOM 1503 N N . LYS A 1 191 ? -16.127 7.411 -9.946 1.00 61.75 191 LYS A N 1
ATOM 1504 C CA . LYS A 1 191 ? -16.354 8.511 -9.008 1.00 61.75 191 LYS A CA 1
ATOM 1505 C C . LYS A 1 191 ? -16.430 9.806 -9.808 1.00 61.75 191 LYS A C 1
ATOM 1507 O O . LYS A 1 191 ? -15.603 10.060 -10.684 1.00 61.75 191 LYS A O 1
ATOM 1512 N N . SER A 1 192 ? -17.451 10.614 -9.542 1.00 64.81 192 SER A N 1
ATOM 1513 C CA . SER A 1 192 ? -17.704 11.825 -10.316 1.00 64.81 192 SER A CA 1
ATOM 1514 C C . SER A 1 192 ? -16.644 12.880 -10.000 1.00 64.81 192 SER A C 1
ATOM 1516 O O . SER A 1 192 ? -16.808 13.653 -9.060 1.00 64.81 192 SER A O 1
ATOM 1518 N N . GLN A 1 193 ? -15.566 12.900 -10.778 1.00 80.94 193 GLN A N 1
ATOM 1519 C CA . GLN A 1 193 ? -14.521 13.911 -10.674 1.00 80.94 193 GLN A CA 1
ATOM 1520 C C . GLN A 1 193 ? -14.927 15.229 -11.353 1.00 80.94 193 GLN A C 1
ATOM 1522 O O . GLN A 1 193 ? -15.747 15.263 -12.280 1.00 80.94 193 GLN A O 1
ATOM 1527 N N . VAL A 1 194 ? -14.336 16.323 -10.886 1.00 84.62 194 VAL A N 1
ATOM 1528 C CA . VAL A 1 194 ? -14.308 17.638 -11.531 1.00 84.62 194 VAL A CA 1
ATOM 1529 C C . VAL A 1 194 ? -12.846 18.063 -11.590 1.00 84.62 194 VAL A C 1
ATOM 1531 O O . VAL A 1 194 ? -12.162 18.042 -10.573 1.00 84.62 194 VAL A O 1
ATOM 1534 N N . ILE A 1 195 ? -12.363 18.435 -12.774 1.00 87.94 195 ILE A N 1
ATOM 1535 C CA . ILE A 1 195 ? -11.037 19.036 -12.940 1.00 87.94 195 ILE A CA 1
ATOM 1536 C C . ILE A 1 195 ? -11.251 20.545 -13.023 1.00 87.94 195 ILE A C 1
ATOM 1538 O O . ILE A 1 195 ? -11.930 21.023 -13.933 1.00 87.94 195 ILE A O 1
ATOM 1542 N N . LEU A 1 196 ? -10.716 21.286 -12.056 1.00 89.25 196 LEU A N 1
ATOM 1543 C CA . LEU A 1 196 ? -10.778 22.744 -12.036 1.00 89.25 196 LEU A CA 1
ATOM 1544 C C . LEU A 1 196 ? -9.522 23.333 -12.665 1.00 89.25 196 LEU A C 1
ATOM 1546 O O . LEU A 1 196 ? -8.412 22.937 -12.321 1.00 89.25 196 LEU A O 1
ATOM 1550 N N . HIS A 1 197 ? -9.707 24.311 -13.548 1.00 90.12 197 HIS A N 1
ATOM 1551 C CA . HIS A 1 197 ? -8.627 25.090 -14.146 1.00 90.12 197 HIS A CA 1
ATOM 1552 C C . HIS A 1 197 ? -8.508 26.424 -13.407 1.00 90.12 197 HIS A C 1
ATOM 1554 O O . HIS A 1 197 ? -9.281 27.351 -13.650 1.00 90.12 197 HIS A O 1
ATOM 1560 N N . ILE A 1 198 ? -7.550 26.507 -12.487 1.00 89.69 198 ILE A N 1
ATOM 1561 C CA . ILE A 1 198 ? -7.362 27.645 -11.585 1.00 89.69 198 ILE A CA 1
ATOM 1562 C C . ILE A 1 198 ? -6.203 28.496 -12.110 1.00 89.69 198 ILE A C 1
ATOM 1564 O O . ILE A 1 198 ? -5.101 27.995 -12.328 1.00 89.69 198 ILE A O 1
ATOM 1568 N N . ALA A 1 199 ? -6.446 29.787 -12.341 1.00 88.88 199 ALA A N 1
ATOM 1569 C CA . ALA A 1 199 ? -5.411 30.714 -12.788 1.00 88.88 199 ALA A CA 1
ATOM 1570 C C . ALA A 1 199 ? -4.575 31.204 -11.592 1.00 88.88 199 ALA A C 1
ATOM 1572 O O . ALA A 1 199 ? -5.078 31.939 -10.743 1.00 88.88 199 ALA A O 1
ATOM 1573 N N . VAL A 1 200 ? -3.301 30.817 -11.544 1.00 87.00 200 VAL A N 1
ATOM 1574 C CA . VAL A 1 200 ? -2.334 31.168 -10.494 1.00 87.00 200 VAL A CA 1
ATOM 1575 C C . VAL A 1 200 ? -1.158 31.890 -11.143 1.00 87.00 200 VAL A C 1
ATOM 1577 O O . VAL A 1 200 ? -0.528 31.357 -12.048 1.00 87.00 200 VAL A O 1
ATOM 1580 N N . ASN A 1 201 ? -0.856 33.116 -10.707 1.00 84.81 201 ASN A N 1
ATOM 1581 C CA . ASN A 1 201 ? 0.253 33.941 -11.224 1.00 84.81 201 ASN A CA 1
ATOM 1582 C C . ASN A 1 201 ? 0.261 34.179 -12.758 1.00 84.81 201 ASN A C 1
ATOM 1584 O O . ASN A 1 201 ? 1.252 34.665 -13.298 1.00 84.81 201 ASN A O 1
ATOM 1588 N N . GLY A 1 202 ? -0.844 33.884 -13.455 1.00 86.00 202 GLY A N 1
ATOM 1589 C CA . GLY A 1 202 ? -0.971 33.947 -14.918 1.00 86.00 202 GLY A CA 1
ATOM 1590 C C . GLY A 1 202 ? -0.914 32.586 -15.626 1.00 86.00 202 GLY A C 1
ATOM 1591 O O . GLY A 1 202 ? -1.266 32.506 -16.800 1.00 86.00 202 GLY A O 1
ATOM 1592 N N . GLU A 1 203 ? -0.545 31.517 -14.922 1.00 87.12 203 GLU A N 1
ATOM 1593 C CA . GLU A 1 203 ? -0.529 30.138 -15.421 1.00 87.12 203 GLU A CA 1
ATOM 1594 C C . GLU A 1 203 ? -1.823 29.404 -15.033 1.00 87.12 203 GLU A C 1
ATOM 1596 O O . GLU A 1 203 ? -2.442 29.709 -14.013 1.00 87.12 203 GLU A O 1
ATOM 1601 N N . SER A 1 204 ? -2.264 28.436 -15.844 1.00 89.62 204 SER A N 1
ATOM 1602 C CA . SER A 1 204 ? -3.449 27.623 -15.536 1.00 89.62 204 SER A CA 1
ATOM 1603 C C . SER A 1 204 ? -3.028 26.297 -14.916 1.00 89.62 204 SER A C 1
ATOM 1605 O O . SER A 1 204 ? -2.452 25.449 -15.592 1.00 89.62 204 SER A O 1
ATOM 1607 N N . GLN A 1 205 ? -3.333 26.129 -13.632 1.00 91.50 205 GLN A N 1
ATOM 1608 C CA . GLN A 1 205 ? -3.071 24.915 -12.864 1.00 91.50 205 GLN A CA 1
ATOM 1609 C C . GLN A 1 205 ? -4.341 24.062 -12.766 1.00 91.50 205 GLN A C 1
ATOM 1611 O O . GLN A 1 205 ? -5.452 24.592 -12.687 1.00 91.50 205 GLN A O 1
ATOM 1616 N N . THR A 1 206 ? -4.190 22.736 -12.769 1.00 91.56 206 THR A N 1
ATOM 1617 C CA . THR A 1 206 ? -5.313 21.787 -12.697 1.00 91.56 206 THR A CA 1
ATOM 1618 C C . THR A 1 206 ? -5.455 21.180 -11.307 1.00 91.56 206 THR A C 1
ATOM 1620 O O . THR A 1 206 ? -4.558 20.467 -10.864 1.00 91.56 206 THR A O 1
ATOM 1623 N N . LEU A 1 207 ? -6.604 21.384 -10.661 1.00 92.06 207 LEU A N 1
ATOM 1624 C CA . LEU A 1 207 ? -6.953 20.751 -9.386 1.00 92.06 207 LEU A CA 1
ATOM 1625 C C . LEU A 1 207 ? -8.041 19.680 -9.615 1.00 92.06 207 LEU A C 1
ATOM 1627 O O . LEU A 1 207 ? -9.190 20.044 -9.891 1.00 92.06 207 LEU A O 1
ATOM 1631 N N . PRO A 1 208 ? -7.716 18.373 -9.551 1.00 90.50 208 PRO A N 1
ATOM 1632 C CA . PRO A 1 208 ? -8.708 17.303 -9.596 1.00 90.50 208 PRO A CA 1
ATOM 1633 C C . PRO A 1 208 ? -9.413 17.169 -8.240 1.00 90.50 208 PRO A C 1
ATOM 1635 O O . PRO A 1 208 ? -8.763 17.117 -7.198 1.00 90.50 208 PRO A O 1
ATOM 1638 N N . ILE A 1 209 ? -10.744 17.099 -8.263 1.00 90.12 209 ILE A N 1
ATOM 1639 C CA . ILE A 1 209 ? -11.588 16.981 -7.068 1.00 90.12 209 ILE A CA 1
ATOM 1640 C C . ILE A 1 209 ? -12.627 15.886 -7.270 1.00 90.12 209 ILE A C 1
ATOM 1642 O O . ILE A 1 209 ? -13.359 15.872 -8.265 1.00 90.12 209 ILE A O 1
ATOM 1646 N N . PHE A 1 210 ? -12.726 14.992 -6.295 1.00 90.31 210 PHE A N 1
ATOM 1647 C CA . PHE A 1 210 ? -13.742 13.954 -6.203 1.00 90.31 210 PHE A CA 1
ATOM 1648 C C . PHE A 1 210 ? -14.897 14.416 -5.309 1.00 90.31 210 PHE A C 1
ATOM 1650 O O . PHE A 1 210 ? -14.744 15.292 -4.465 1.00 90.31 210 PHE A O 1
ATOM 1657 N N . LYS A 1 211 ? -16.078 13.817 -5.492 1.00 85.88 211 LYS A N 1
ATOM 1658 C CA . LYS A 1 211 ? -17.310 14.168 -4.757 1.00 85.88 211 LYS A CA 1
ATOM 1659 C C . LYS A 1 211 ? -17.167 14.092 -3.228 1.00 85.88 211 LYS A C 1
ATOM 1661 O O . LYS A 1 211 ? -17.877 14.789 -2.511 1.00 85.88 211 LYS A O 1
ATOM 1666 N N . ASP A 1 212 ? -16.290 13.208 -2.766 1.00 86.62 212 ASP A N 1
ATOM 1667 C CA . ASP A 1 212 ? -16.166 12.802 -1.367 1.00 86.62 212 ASP A CA 1
ATOM 1668 C C . ASP A 1 212 ? -14.869 13.351 -0.716 1.00 86.62 212 ASP A C 1
ATOM 1670 O O . ASP A 1 212 ? -14.487 12.904 0.361 1.00 86.62 212 ASP A O 1
ATOM 1674 N N . ASP A 1 213 ? -14.177 14.296 -1.376 1.00 89.38 213 ASP A N 1
ATOM 1675 C CA . ASP A 1 213 ? -12.992 14.997 -0.848 1.00 89.38 213 ASP A CA 1
ATOM 1676 C C . ASP A 1 213 ? -13.374 16.100 0.164 1.00 89.38 213 ASP A C 1
ATOM 1678 O O . ASP A 1 213 ? -14.374 16.798 -0.016 1.00 89.38 213 ASP A O 1
ATOM 1682 N N . ASP A 1 214 ? -12.508 16.380 1.149 1.00 91.31 214 ASP A N 1
ATOM 1683 C CA . ASP A 1 214 ? -12.560 17.657 1.879 1.00 91.31 214 ASP A CA 1
ATOM 1684 C C . ASP A 1 214 ? -12.027 18.792 0.988 1.00 91.31 214 ASP A C 1
ATOM 1686 O O . ASP A 1 214 ? -10.820 18.979 0.805 1.00 91.31 214 ASP A O 1
ATOM 1690 N N . TYR A 1 215 ? -12.953 19.577 0.440 1.00 93.12 215 TYR A N 1
ATOM 1691 C CA . TYR A 1 215 ? -12.662 20.736 -0.404 1.00 93.12 215 TYR A CA 1
ATOM 1692 C C . TYR A 1 215 ? -11.819 21.815 0.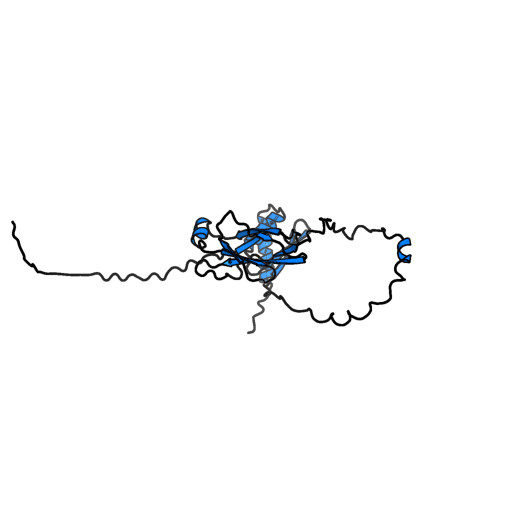296 1.00 93.12 215 TYR A C 1
ATOM 1694 O O . TYR A 1 215 ? -11.106 22.556 -0.379 1.00 93.12 215 TYR A O 1
ATOM 1702 N N . THR A 1 216 ? -11.888 21.914 1.626 1.00 93.06 216 THR A N 1
ATOM 1703 C CA . THR A 1 216 ? -11.121 22.867 2.446 1.00 93.06 216 THR A CA 1
ATOM 1704 C C . THR A 1 216 ? -9.659 22.458 2.496 1.00 93.06 216 THR A C 1
ATOM 1706 O O . THR A 1 216 ? -8.781 23.286 2.254 1.00 93.06 216 THR A O 1
ATOM 1709 N N . LEU A 1 217 ? -9.407 21.170 2.749 1.00 92.62 217 LEU A N 1
ATOM 1710 C CA . LEU A 1 217 ? -8.064 20.599 2.774 1.00 92.62 217 LEU A CA 1
ATOM 1711 C C . LEU A 1 217 ? -7.431 20.658 1.377 1.00 92.62 217 LEU A C 1
ATOM 1713 O O . LEU A 1 217 ? -6.374 21.261 1.220 1.00 92.62 217 LEU A O 1
ATOM 1717 N N . LYS A 1 218 ? -8.144 20.194 0.336 1.00 94.75 218 LYS A N 1
ATOM 1718 C CA . LYS A 1 218 ? -7.694 20.293 -1.068 1.00 94.75 218 LYS A CA 1
ATOM 1719 C C . LYS A 1 218 ? -7.351 21.727 -1.489 1.00 94.75 218 LYS A C 1
ATOM 1721 O O . LYS A 1 218 ? -6.389 21.937 -2.225 1.00 94.75 218 LYS A O 1
ATOM 1726 N N . ALA A 1 219 ? -8.129 22.717 -1.043 1.00 94.31 219 ALA A N 1
ATOM 1727 C CA . ALA A 1 219 ? -7.855 24.124 -1.321 1.00 94.31 219 ALA A CA 1
ATOM 1728 C C . ALA A 1 219 ? -6.623 24.646 -0.560 1.00 94.31 219 ALA A C 1
ATOM 1730 O O . ALA A 1 219 ? -5.831 25.394 -1.134 1.00 94.31 219 ALA A O 1
ATOM 1731 N N . ALA A 1 220 ? -6.435 24.247 0.701 1.00 93.38 220 ALA A N 1
ATOM 1732 C CA . ALA A 1 220 ? -5.261 24.605 1.494 1.00 93.38 220 ALA A CA 1
ATOM 1733 C C . ALA A 1 220 ? -3.968 23.998 0.920 1.00 93.38 220 ALA A C 1
ATOM 1735 O O . ALA A 1 220 ? -2.996 24.732 0.725 1.00 93.38 220 ALA A O 1
ATOM 1736 N N . ASP A 1 221 ? -3.987 22.707 0.577 1.00 94.62 221 ASP A N 1
ATOM 1737 C CA . ASP A 1 221 ? -2.869 21.987 -0.043 1.00 94.62 221 ASP A CA 1
ATOM 1738 C C . ASP A 1 221 ? -2.463 22.650 -1.365 1.00 94.62 221 ASP A C 1
ATOM 1740 O O . ASP A 1 221 ? -1.310 23.049 -1.539 1.00 94.62 221 ASP A O 1
ATOM 1744 N N . PHE A 1 222 ? -3.430 22.891 -2.259 1.00 95.25 222 PHE A N 1
ATOM 1745 C CA . PHE A 1 222 ? -3.193 23.558 -3.542 1.00 95.25 222 PHE A CA 1
ATOM 1746 C C . PHE A 1 222 ? -2.556 24.949 -3.374 1.00 95.25 222 PHE A C 1
ATOM 1748 O O . PHE A 1 222 ? -1.602 25.288 -4.080 1.00 95.25 222 PHE A O 1
ATOM 1755 N N . CYS A 1 223 ? -3.045 25.758 -2.427 1.00 94.88 223 CYS A N 1
ATOM 1756 C CA . CYS A 1 223 ? -2.463 27.069 -2.126 1.00 94.88 223 CYS A CA 1
ATOM 1757 C C . CYS A 1 223 ? -1.033 26.956 -1.564 1.00 94.88 223 CYS A C 1
ATOM 1759 O O . CYS A 1 223 ? -0.174 27.776 -1.904 1.00 94.88 223 CYS A O 1
ATOM 1761 N N . TYR A 1 224 ? -0.755 25.936 -0.746 1.00 93.81 224 TYR A N 1
ATOM 1762 C CA . TYR A 1 224 ? 0.563 25.673 -0.169 1.00 93.81 224 TYR A CA 1
ATOM 1763 C C . TYR A 1 224 ? 1.588 25.228 -1.225 1.00 93.81 224 TYR A C 1
ATOM 1765 O O . TYR A 1 224 ? 2.666 25.822 -1.314 1.00 93.81 224 TYR A O 1
ATOM 1773 N N . GLU A 1 225 ? 1.245 24.250 -2.069 1.00 93.94 225 GLU A N 1
ATOM 1774 C CA . GLU A 1 225 ? 2.101 23.741 -3.153 1.00 93.94 225 GLU A CA 1
ATOM 1775 C C . GLU A 1 225 ? 2.474 24.845 -4.153 1.00 93.94 225 GLU A C 1
ATOM 1777 O O . GLU A 1 225 ? 3.648 25.028 -4.493 1.00 93.94 225 GLU A O 1
ATOM 1782 N N . ASN A 1 226 ? 1.488 25.661 -4.541 1.00 93.00 226 ASN A N 1
ATOM 1783 C CA . ASN A 1 226 ? 1.675 26.823 -5.413 1.00 93.00 226 ASN A CA 1
ATOM 1784 C C . ASN A 1 226 ? 2.328 28.029 -4.700 1.00 93.00 226 ASN A C 1
ATOM 1786 O O . ASN A 1 226 ? 2.529 29.080 -5.311 1.00 93.00 226 ASN A O 1
ATOM 1790 N N . LYS A 1 227 ? 2.695 27.888 -3.416 1.00 94.00 227 LYS A N 1
ATOM 1791 C CA . LYS A 1 227 ? 3.386 28.888 -2.576 1.00 94.00 227 LYS A CA 1
ATOM 1792 C C . LYS A 1 227 ? 2.608 30.203 -2.411 1.00 94.00 227 LYS A C 1
ATOM 1794 O O . LYS A 1 227 ? 3.199 31.242 -2.102 1.00 94.00 227 LYS A O 1
ATOM 1799 N N . ILE A 1 228 ? 1.286 30.159 -2.569 1.00 92.00 228 ILE A N 1
ATOM 1800 C CA . ILE A 1 228 ? 0.388 31.310 -2.467 1.00 92.00 228 ILE A CA 1
ATOM 1801 C C . ILE A 1 228 ? 0.147 31.602 -0.983 1.00 92.00 228 ILE A C 1
ATOM 1803 O O . ILE A 1 228 ? -0.626 30.927 -0.310 1.00 92.00 228 ILE A O 1
ATOM 1807 N N . ARG A 1 229 ? 0.826 32.623 -0.452 1.00 88.06 229 ARG A N 1
ATOM 1808 C CA . ARG A 1 229 ? 0.762 32.995 0.978 1.00 88.06 229 ARG A CA 1
ATOM 1809 C C . ARG A 1 229 ? -0.412 33.907 1.348 1.00 88.06 229 ARG A C 1
ATOM 1811 O O . ARG A 1 229 ? -0.477 34.389 2.476 1.00 88.06 229 ARG A O 1
ATOM 1818 N N . GLU A 1 230 ? -1.314 34.177 0.412 1.00 88.75 230 GLU A N 1
ATOM 1819 C CA . GLU A 1 230 ? -2.513 34.970 0.673 1.00 88.75 230 GLU A CA 1
ATOM 1820 C C . GLU A 1 230 ? -3.590 34.122 1.356 1.00 88.75 230 GLU A C 1
ATOM 1822 O O . GLU A 1 230 ? -3.996 33.089 0.825 1.00 88.75 230 GLU A O 1
ATOM 1827 N N . SER A 1 231 ? -4.130 34.589 2.485 1.00 82.19 231 SER A N 1
ATOM 1828 C CA . SER A 1 231 ? -5.266 33.927 3.149 1.00 82.19 231 SER A CA 1
ATOM 1829 C C . SER A 1 231 ? -6.502 33.834 2.243 1.00 82.19 231 SER A C 1
ATOM 1831 O O . SER A 1 231 ? -7.253 32.870 2.317 1.00 82.19 231 SER A O 1
ATOM 1833 N N . SER A 1 232 ? -6.661 34.794 1.327 1.00 92.00 232 SER A N 1
ATOM 1834 C CA . SER A 1 232 ? -7.695 34.830 0.288 1.00 92.00 232 SER A CA 1
ATOM 1835 C C . SER A 1 232 ? -7.561 33.748 -0.790 1.00 92.00 232 SER A C 1
ATOM 1837 O O . SER A 1 232 ? -8.456 33.641 -1.628 1.00 92.00 232 SER A O 1
ATOM 1839 N N . CYS A 1 233 ? -6.479 32.961 -0.820 1.00 93.19 233 CYS A N 1
ATOM 1840 C CA . CYS A 1 233 ? -6.320 31.879 -1.793 1.00 93.19 233 CYS A CA 1
ATOM 1841 C C . CYS A 1 233 ? -7.343 30.757 -1.566 1.00 93.19 233 CYS A C 1
ATOM 1843 O O . CYS A 1 233 ? -8.075 30.394 -2.487 1.00 93.19 233 CYS A O 1
ATOM 1845 N N . VAL A 1 234 ? -7.456 30.269 -0.325 1.00 93.88 234 VAL A N 1
ATOM 1846 C CA . VAL A 1 234 ? -8.348 29.152 0.031 1.00 93.88 234 VAL A CA 1
ATOM 1847 C C . VAL A 1 234 ? -9.809 29.520 -0.247 1.00 93.88 234 VAL A C 1
ATOM 1849 O O . VAL A 1 234 ? -10.521 28.753 -0.891 1.00 93.88 234 VAL A O 1
ATOM 1852 N N . ASP A 1 235 ? -10.226 30.739 0.115 1.00 94.31 235 ASP A N 1
ATOM 1853 C CA . ASP A 1 235 ? -11.564 31.274 -0.183 1.00 94.31 235 ASP A CA 1
ATOM 1854 C C . ASP A 1 235 ? -11.857 31.346 -1.692 1.00 94.31 235 ASP A C 1
ATOM 1856 O O . ASP A 1 235 ? -12.966 31.039 -2.134 1.00 94.31 235 ASP A O 1
ATOM 1860 N N . GLN A 1 236 ? -10.876 31.754 -2.506 1.00 92.75 236 GLN A N 1
ATOM 1861 C CA . GLN A 1 236 ? -11.030 31.836 -3.962 1.00 92.75 236 GLN A CA 1
ATOM 1862 C C . GLN A 1 236 ? -11.158 30.452 -4.600 1.00 92.75 236 GLN A C 1
ATOM 1864 O O . GLN A 1 236 ? -12.037 30.257 -5.445 1.00 92.75 236 GLN A O 1
ATOM 1869 N N . VAL A 1 237 ? -10.336 29.490 -4.170 1.00 93.44 237 VAL A N 1
ATOM 1870 C CA . VAL A 1 237 ? -10.407 28.097 -4.630 1.00 93.44 237 VAL A CA 1
ATOM 1871 C C . VAL A 1 237 ? -11.748 27.482 -4.219 1.00 93.44 237 VAL A C 1
ATOM 1873 O O . VAL A 1 237 ? -12.502 27.056 -5.092 1.00 93.44 237 VAL A O 1
ATOM 1876 N N . LEU A 1 238 ? -12.131 27.549 -2.938 1.00 93.75 238 LEU A N 1
ATOM 1877 C CA . LEU A 1 238 ? -13.434 27.082 -2.440 1.00 93.75 238 LEU A CA 1
ATOM 1878 C C . LEU A 1 238 ? -14.617 27.705 -3.192 1.00 93.75 238 LEU A C 1
ATOM 1880 O O . LEU A 1 238 ? -15.601 27.022 -3.487 1.00 93.75 238 LEU A O 1
ATOM 1884 N N . LYS A 1 239 ? -14.538 28.988 -3.551 1.00 93.19 239 LYS A N 1
ATOM 1885 C CA . LYS A 1 239 ? -15.574 29.656 -4.347 1.00 93.19 239 LYS A CA 1
ATOM 1886 C C . LYS A 1 239 ? -15.656 29.115 -5.778 1.00 93.19 239 LYS A C 1
ATOM 1888 O O . LYS A 1 239 ? -16.761 29.001 -6.305 1.00 93.19 239 LYS A O 1
ATOM 1893 N N . GLN A 1 240 ? -14.536 28.753 -6.408 1.00 90.81 240 GLN A N 1
ATOM 1894 C CA . GLN A 1 240 ? -14.545 28.082 -7.716 1.00 90.81 240 GLN A CA 1
ATOM 1895 C C . GLN A 1 240 ? -15.087 26.648 -7.620 1.00 90.81 240 GLN A C 1
ATOM 1897 O O . GLN A 1 240 ? -15.936 26.281 -8.430 1.00 90.81 240 GLN A O 1
ATOM 1902 N N . ILE A 1 241 ? -14.693 25.887 -6.589 1.00 90.38 241 ILE A N 1
ATOM 1903 C CA . ILE A 1 241 ? -15.219 24.540 -6.301 1.00 90.38 241 ILE A CA 1
ATOM 1904 C C . ILE A 1 241 ? -16.750 24.574 -6.221 1.00 90.38 241 ILE A C 1
ATOM 1906 O O . ILE A 1 241 ? -17.432 23.890 -6.985 1.00 90.38 241 ILE A O 1
ATOM 1910 N N . ASN A 1 242 ? -17.299 25.425 -5.351 1.00 89.12 242 ASN A N 1
ATOM 1911 C CA . ASN A 1 242 ? -18.744 25.542 -5.159 1.00 89.12 242 ASN A CA 1
ATOM 1912 C C . ASN A 1 242 ? -19.480 26.029 -6.421 1.00 89.12 242 ASN A C 1
ATOM 1914 O O . ASN A 1 242 ? -20.596 25.580 -6.683 1.00 89.12 242 ASN A O 1
ATOM 1918 N N . ASN A 1 243 ? -18.863 26.894 -7.235 1.00 89.69 243 ASN A N 1
ATOM 1919 C CA . ASN A 1 243 ? -19.451 27.339 -8.500 1.00 89.69 243 ASN A CA 1
ATOM 1920 C C . ASN A 1 243 ? -19.566 26.201 -9.529 1.00 89.69 243 ASN A C 1
ATOM 1922 O O . ASN A 1 243 ? -20.626 26.054 -10.130 1.00 89.69 243 ASN A O 1
ATOM 1926 N N . GLU A 1 244 ? -18.523 25.393 -9.749 1.00 87.06 244 GLU A N 1
ATOM 1927 C CA . GLU A 1 244 ? -18.585 24.316 -10.754 1.00 87.06 244 GLU A CA 1
ATOM 1928 C C . GLU A 1 244 ? -19.410 23.109 -10.291 1.00 87.06 244 GLU A C 1
ATOM 1930 O O . GLU A 1 244 ? -20.122 22.508 -11.099 1.00 87.06 244 GLU A O 1
ATOM 1935 N N . TRP A 1 245 ? -19.403 22.787 -8.993 1.00 82.00 245 TRP A N 1
ATOM 1936 C CA . TRP A 1 245 ? -20.318 21.781 -8.447 1.00 82.00 245 TRP A CA 1
ATOM 1937 C C . TRP A 1 245 ? -21.778 22.253 -8.478 1.00 82.00 245 TRP A C 1
ATOM 1939 O O . TRP A 1 245 ? -22.644 21.490 -8.900 1.00 82.00 245 TRP A O 1
ATOM 1949 N N . GLY A 1 246 ? -22.055 23.516 -8.131 1.00 74.56 246 GLY A N 1
ATOM 1950 C CA . GLY A 1 246 ? -23.400 24.104 -8.186 1.00 74.56 246 GLY A CA 1
ATOM 1951 C C . GLY A 1 246 ? -23.944 24.342 -9.603 1.00 74.56 246 GLY A C 1
ATOM 1952 O O . GLY A 1 246 ? -25.155 24.452 -9.782 1.00 74.56 246 GLY A O 1
ATOM 1953 N N . LYS A 1 247 ? -23.075 24.395 -10.622 1.00 68.50 247 LYS A N 1
ATOM 1954 C CA . LYS A 1 247 ? -23.459 24.491 -12.044 1.00 68.50 247 LYS A CA 1
ATOM 1955 C C . LYS A 1 247 ? -23.932 23.177 -12.653 1.00 68.50 247 LYS A C 1
ATOM 1957 O O . LYS A 1 247 ? -24.600 23.220 -13.686 1.00 68.50 247 LYS A O 1
ATOM 1962 N N . LYS A 1 248 ? -23.584 22.019 -12.080 1.00 55.69 248 LYS A N 1
ATOM 1963 C CA . LYS A 1 248 ? -24.123 20.741 -12.560 1.00 55.69 248 LYS A CA 1
ATOM 1964 C C . LYS A 1 248 ? -25.623 20.717 -12.240 1.00 55.69 248 LYS A C 1
ATOM 1966 O O . LYS A 1 248 ? -25.966 20.694 -11.058 1.00 55.69 248 LYS A O 1
ATOM 1971 N N . PRO A 1 249 ? -26.530 20.706 -13.240 1.00 47.91 249 PRO A N 1
ATOM 1972 C CA . PRO A 1 249 ? -27.928 20.425 -12.949 1.00 47.91 249 PRO A CA 1
ATOM 1973 C C . PRO A 1 249 ? -28.002 19.039 -12.307 1.00 47.91 249 PRO A C 1
ATOM 1975 O O . PRO A 1 249 ? -27.213 18.153 -12.655 1.00 47.91 249 PRO A O 1
ATOM 1978 N N . GLN A 1 250 ? -28.948 18.834 -11.391 1.00 47.50 250 GLN A N 1
ATOM 1979 C CA . GLN A 1 250 ? -29.227 17.482 -10.925 1.00 47.50 250 GLN A CA 1
ATOM 1980 C C . GLN A 1 250 ? -29.807 16.696 -12.102 1.00 47.50 250 GLN A C 1
ATOM 1982 O O . GLN A 1 250 ? -30.982 16.816 -12.436 1.00 47.50 250 GLN A O 1
ATOM 1987 N N . LEU A 1 251 ? -28.943 15.921 -12.760 1.00 44.06 251 LEU A N 1
ATOM 1988 C CA . LEU A 1 251 ? -29.351 14.810 -13.604 1.00 44.06 251 LEU A CA 1
ATOM 1989 C C . LEU A 1 251 ? -29.976 13.782 -12.667 1.00 44.06 251 LEU A C 1
ATOM 1991 O O . LEU A 1 251 ? -29.276 12.965 -12.068 1.00 44.06 251 LEU A O 1
ATOM 1995 N N . GLU A 1 252 ? -31.288 13.913 -12.484 1.00 43.28 252 GLU A N 1
ATOM 1996 C CA . GLU A 1 252 ? -32.096 12.985 -11.709 1.00 43.28 252 GLU A CA 1
ATOM 1997 C C . GLU A 1 252 ? -31.824 11.566 -12.212 1.00 43.28 252 GLU A C 1
ATOM 1999 O O . GLU A 1 252 ? -31.929 11.276 -13.408 1.00 43.28 252 GLU A O 1
ATOM 2004 N N . PHE A 1 253 ? -31.443 10.680 -11.293 1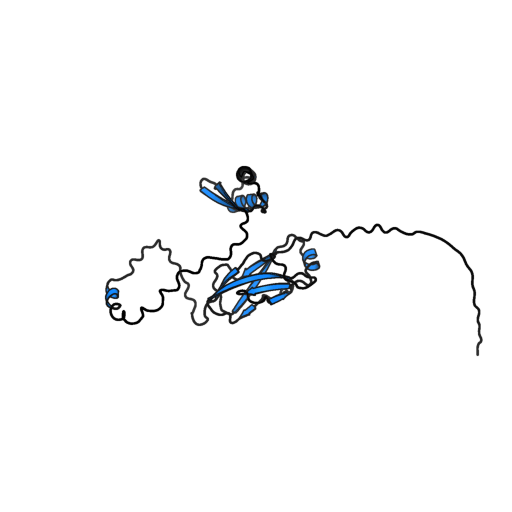.00 40.78 253 PHE A N 1
ATOM 2005 C CA . PHE A 1 253 ? -31.317 9.262 -11.592 1.00 40.78 253 PHE A CA 1
ATOM 2006 C C . PHE A 1 253 ? -32.723 8.705 -11.820 1.00 40.78 253 PHE A C 1
ATOM 2008 O O . PHE A 1 253 ? -33.407 8.319 -10.874 1.00 40.78 253 PHE A O 1
ATOM 2015 N N . ILE A 1 254 ? -33.151 8.679 -13.084 1.00 42.16 254 ILE A N 1
ATOM 2016 C CA . ILE A 1 254 ? -34.298 7.879 -13.513 1.00 42.16 254 ILE A CA 1
ATOM 2017 C C . ILE A 1 254 ? -33.922 6.414 -13.262 1.00 42.16 254 ILE A C 1
ATOM 2019 O O . ILE A 1 254 ? -33.000 5.893 -13.891 1.00 42.16 254 ILE A O 1
ATOM 2023 N N . SER A 1 255 ? -34.606 5.812 -12.289 1.00 45.25 255 SER A N 1
ATOM 2024 C CA . SER A 1 255 ? -34.437 4.437 -11.800 1.00 45.25 255 SER A CA 1
ATOM 2025 C C . SER A 1 255 ? -34.969 3.387 -12.769 1.00 45.25 255 SER A C 1
ATOM 2027 O O . SER A 1 255 ? -36.140 3.569 -13.180 1.00 45.25 255 SER A O 1
#

Secondary structure (DSSP, 8-state):
-------------------------------PPPPEEEEEES-TT-EEESEEE-EEEEE-SS-HHHHHHHSTT-EEEEEETTPPPEEEETT-TT---EEESPPSEEEEEEEEEEPTTT--EETT-B---EEEEEE-SSS---------TTS------GGGGGSSTTS-SS-TTSSTT-SS-------------EEEEEEETTEEEEEEE-TTS-HHHHHHHHHHHTT---THHHHHHHHHHHHHHHHS-------